Protein AF-A0A0A1U130-F1 (afdb_monomer_lite)

Structure (mmCIF, N/CA/C/O backbone):
data_AF-A0A0A1U130-F1
#
_entry.id   AF-A0A0A1U130-F1
#
loop_
_atom_site.group_PDB
_atom_site.id
_atom_site.type_symbol
_atom_site.label_atom_id
_atom_site.label_alt_id
_atom_site.label_comp_id
_atom_site.label_asym_id
_atom_site.label_entity_id
_atom_site.label_seq_id
_atom_site.pdbx_PDB_ins_code
_atom_site.Cartn_x
_atom_site.Cartn_y
_atom_site.Cartn_z
_atom_site.occupancy
_atom_site.B_iso_or_equiv
_atom_site.auth_seq_id
_atom_site.auth_comp_id
_atom_site.auth_asym_id
_atom_site.auth_atom_id
_atom_site.pdbx_PDB_model_num
ATOM 1 N N . MET A 1 1 ? 5.795 34.030 3.119 1.00 35.50 1 MET A N 1
ATOM 2 C CA . MET A 1 1 ? 4.981 33.219 2.187 1.00 35.50 1 MET A CA 1
ATOM 3 C C . MET A 1 1 ? 3.969 32.469 3.034 1.00 35.50 1 MET A C 1
ATOM 5 O O . MET A 1 1 ? 4.401 31.774 3.943 1.00 35.50 1 MET A O 1
ATOM 9 N N . SER A 1 2 ? 2.662 32.680 2.850 1.00 29.86 2 SER A N 1
ATOM 10 C CA . SER A 1 2 ? 1.656 31.928 3.611 1.00 29.86 2 SER A CA 1
ATOM 11 C C . SER A 1 2 ? 1.674 30.477 3.139 1.00 29.86 2 SER A C 1
ATOM 13 O O . SER A 1 2 ? 1.393 30.224 1.968 1.00 29.86 2 SER A O 1
ATOM 15 N N . GLN A 1 3 ? 2.014 29.534 4.017 1.00 38.56 3 GLN A N 1
ATOM 16 C CA . GLN A 1 3 ? 1.729 28.124 3.763 1.00 38.56 3 GLN A CA 1
ATOM 17 C C . GLN A 1 3 ? 0.213 27.987 3.629 1.00 38.56 3 GLN A C 1
ATOM 19 O O . GLN A 1 3 ? -0.526 28.260 4.573 1.00 38.56 3 GLN A O 1
ATOM 24 N N . THR A 1 4 ? -0.264 27.634 2.440 1.00 45.81 4 THR A N 1
ATOM 25 C CA . THR A 1 4 ? -1.657 27.241 2.247 1.00 45.81 4 THR A CA 1
ATOM 26 C C . THR A 1 4 ? -1.899 26.014 3.125 1.00 45.81 4 THR A C 1
ATOM 28 O O . THR A 1 4 ? -1.216 25.005 2.961 1.00 45.81 4 THR A O 1
ATOM 31 N N . SER A 1 5 ? -2.810 26.099 4.095 1.00 64.31 5 SER A N 1
ATOM 32 C CA . SER A 1 5 ? -3.123 24.961 4.960 1.00 64.31 5 SER A CA 1
ATOM 33 C C . SER A 1 5 ? -3.797 23.866 4.133 1.00 64.31 5 SER A C 1
ATOM 35 O O . SER A 1 5 ? -4.893 24.066 3.603 1.00 64.31 5 SER A O 1
ATOM 37 N N . ILE A 1 6 ? -3.141 22.712 4.008 1.00 70.44 6 ILE A N 1
ATOM 38 C CA . ILE A 1 6 ? -3.676 21.556 3.281 1.00 70.44 6 ILE A CA 1
ATOM 39 C C . ILE A 1 6 ? -4.948 21.087 3.978 1.00 70.44 6 ILE A C 1
ATOM 41 O O . ILE A 1 6 ? -4.936 20.716 5.152 1.00 70.44 6 ILE A O 1
ATOM 45 N N . THR A 1 7 ? -6.052 21.117 3.241 1.00 79.38 7 THR A N 1
ATOM 46 C CA . THR A 1 7 ? -7.369 20.716 3.739 1.00 79.38 7 THR A CA 1
ATOM 47 C C . THR A 1 7 ? -7.888 19.630 2.822 1.00 79.38 7 THR A C 1
ATOM 49 O O . THR A 1 7 ? -8.248 19.922 1.683 1.00 79.38 7 THR A O 1
ATOM 52 N N . GLY A 1 8 ? -7.873 18.390 3.300 1.00 79.06 8 GLY A N 1
ATOM 53 C CA . GLY A 1 8 ? -8.344 17.224 2.575 1.00 79.06 8 GLY A CA 1
ATOM 54 C C . GLY A 1 8 ? -9.792 17.394 2.132 1.00 79.06 8 GLY A C 1
ATOM 55 O O . GLY A 1 8 ? -10.598 18.071 2.781 1.00 79.06 8 GLY A O 1
ATOM 56 N N . LYS A 1 9 ? -10.114 16.784 1.002 1.00 86.56 9 LYS A N 1
ATOM 57 C CA . LYS A 1 9 ? -11.445 16.746 0.412 1.00 86.56 9 LYS A CA 1
ATOM 58 C C . LYS A 1 9 ? -11.805 15.310 0.077 1.00 86.56 9 LYS A C 1
ATOM 60 O O . LYS A 1 9 ? -10.954 14.512 -0.306 1.00 86.56 9 LYS A O 1
ATOM 65 N N . LEU A 1 10 ? -13.093 14.999 0.192 1.00 87.12 10 LEU A N 1
ATOM 66 C CA . LEU A 1 10 ? -13.606 13.714 -0.261 1.00 87.12 10 LEU A CA 1
ATOM 67 C C . LEU A 1 10 ? -13.503 13.634 -1.781 1.00 87.12 10 LEU A C 1
ATOM 69 O O . LEU A 1 10 ? -13.969 14.523 -2.498 1.00 87.12 10 LEU A O 1
ATOM 73 N N . ILE A 1 11 ? -12.914 12.550 -2.263 1.00 83.38 11 ILE A N 1
ATOM 74 C CA . ILE A 1 11 ? -12.794 12.280 -3.688 1.00 83.38 11 ILE A CA 1
ATOM 75 C C . ILE A 1 11 ? -14.026 11.521 -4.143 1.00 83.38 11 ILE A C 1
ATOM 77 O O . ILE A 1 11 ? -14.395 10.494 -3.574 1.00 83.38 11 ILE A O 1
ATOM 81 N N . GLN A 1 12 ? -14.635 12.009 -5.216 1.00 80.31 12 GLN A N 1
ATOM 82 C CA . GLN A 1 12 ? -15.706 11.293 -5.878 1.00 80.31 12 GLN A CA 1
ATOM 83 C C . GLN A 1 12 ? -15.122 10.103 -6.644 1.00 80.31 12 GLN A C 1
ATOM 85 O O . GLN A 1 12 ? -14.311 10.270 -7.552 1.00 80.31 12 GLN A O 1
ATOM 90 N N . LYS A 1 13 ? -15.528 8.899 -6.245 1.00 78.94 13 LYS A N 1
ATOM 91 C CA . LYS A 1 13 ? -15.153 7.641 -6.891 1.00 78.94 13 LYS A CA 1
ATOM 92 C C . LYS A 1 13 ? -16.245 7.247 -7.883 1.00 78.94 13 LYS A C 1
ATOM 94 O O . LYS A 1 13 ? -17.414 7.154 -7.490 1.00 78.94 13 LYS A O 1
ATOM 99 N N . ASP A 1 14 ? -15.875 7.042 -9.144 1.00 76.31 14 ASP A N 1
ATOM 100 C CA . ASP A 1 14 ? -16.781 6.476 -10.145 1.00 76.31 14 ASP A CA 1
ATOM 101 C C . ASP A 1 14 ? -17.030 4.974 -9.895 1.00 76.31 14 ASP A C 1
ATOM 103 O O . ASP A 1 14 ? -16.441 4.361 -8.999 1.00 76.31 14 ASP A O 1
ATOM 107 N N . ASP A 1 15 ? -17.962 4.379 -10.637 1.00 77.44 15 ASP A N 1
ATOM 108 C CA . ASP A 1 15 ? -18.373 2.992 -10.396 1.00 77.44 15 ASP A CA 1
ATOM 109 C C . ASP A 1 15 ? -17.276 1.983 -10.766 1.00 77.44 15 ASP A C 1
ATOM 111 O O . ASP A 1 15 ? -17.072 1.007 -10.041 1.00 77.44 15 ASP A O 1
ATOM 115 N N . ALA A 1 16 ? -16.506 2.256 -11.825 1.00 70.50 16 ALA A N 1
ATOM 116 C CA . ALA A 1 16 ? -15.371 1.426 -12.228 1.00 70.50 16 ALA A CA 1
ATOM 117 C C . ALA A 1 16 ? -14.274 1.415 -11.151 1.00 70.50 16 ALA A C 1
ATOM 119 O O . ALA A 1 16 ? -13.666 0.379 -10.864 1.00 70.50 16 ALA A O 1
ATOM 120 N N . TYR A 1 17 ? -14.048 2.563 -10.516 1.00 71.44 17 TYR A N 1
ATOM 121 C CA . TYR A 1 17 ? -13.161 2.713 -9.378 1.00 71.44 17 TYR A CA 1
ATOM 122 C C . TYR A 1 17 ? -13.659 1.902 -8.182 1.00 71.44 17 TYR A C 1
ATOM 124 O O . TYR A 1 17 ? -12.897 1.113 -7.628 1.00 71.44 17 TYR A O 1
ATOM 132 N N . LYS A 1 18 ? -14.926 2.070 -7.776 1.00 75.88 18 LYS A N 1
ATOM 133 C CA . LYS A 1 18 ? -15.486 1.375 -6.601 1.00 75.88 18 LYS A CA 1
ATOM 134 C C . LYS A 1 18 ? -15.436 -0.139 -6.762 1.00 75.88 18 LYS A C 1
ATOM 136 O O . LYS A 1 18 ? -15.110 -0.852 -5.814 1.00 75.88 18 LYS A O 1
ATOM 141 N N . GLU A 1 19 ? -15.746 -0.639 -7.955 1.00 75.44 19 GLU A N 1
ATOM 142 C CA . GLU A 1 19 ? -15.724 -2.073 -8.230 1.00 75.44 19 GLU A CA 1
ATOM 143 C C . GLU A 1 19 ? -14.315 -2.655 -8.067 1.00 75.44 19 GLU A C 1
ATOM 145 O O . GLU A 1 19 ? -14.139 -3.706 -7.446 1.00 75.44 19 GLU A O 1
ATOM 150 N N . ALA A 1 20 ? -13.299 -1.968 -8.586 1.00 70.00 20 ALA A N 1
ATOM 151 C CA . ALA A 1 20 ? -11.926 -2.438 -8.493 1.00 70.00 20 ALA A CA 1
ATOM 152 C C . ALA A 1 20 ? -11.280 -2.155 -7.116 1.00 70.00 20 ALA A C 1
ATOM 154 O O . ALA A 1 20 ? -10.483 -2.969 -6.650 1.00 70.00 20 ALA A O 1
ATOM 155 N N . GLU A 1 21 ? -11.690 -1.108 -6.393 1.00 73.75 21 GLU A N 1
ATOM 156 C CA . GLU A 1 21 ? -11.305 -0.892 -4.990 1.00 73.75 21 GLU A CA 1
ATOM 157 C C . GLU A 1 21 ? -11.851 -1.998 -4.070 1.00 73.75 21 GLU A C 1
ATOM 159 O O . GLU A 1 21 ? -11.118 -2.542 -3.241 1.00 73.75 21 GLU A O 1
ATOM 164 N N . ASN A 1 22 ? -13.115 -2.395 -4.242 1.00 76.00 22 ASN A N 1
ATOM 165 C CA . ASN A 1 22 ? -13.711 -3.482 -3.461 1.00 76.00 22 ASN A CA 1
ATOM 166 C C . ASN A 1 22 ? -12.946 -4.803 -3.627 1.00 76.00 22 ASN A C 1
ATOM 168 O O . ASN A 1 22 ? -12.817 -5.565 -2.669 1.00 76.00 22 ASN A O 1
ATOM 172 N N . LYS A 1 23 ? -12.394 -5.058 -4.822 1.00 73.50 23 LYS A N 1
ATOM 173 C CA . LYS A 1 23 ? -11.591 -6.257 -5.106 1.00 73.50 23 LYS A CA 1
ATOM 174 C C . LYS A 1 23 ? -10.252 -6.259 -4.364 1.00 73.50 23 LYS A C 1
ATOM 176 O O . LYS A 1 23 ? -9.753 -7.333 -4.040 1.00 73.50 23 LYS A O 1
ATOM 181 N N . ILE A 1 24 ? -9.676 -5.089 -4.075 1.00 75.25 24 ILE A N 1
ATOM 182 C CA . ILE A 1 24 ? -8.331 -4.977 -3.493 1.00 75.25 24 ILE A CA 1
ATOM 183 C C . ILE A 1 24 ? -8.312 -4.597 -2.010 1.00 75.25 24 ILE A C 1
ATOM 185 O O . ILE A 1 24 ? -7.319 -4.864 -1.338 1.00 75.25 24 ILE A O 1
ATOM 189 N N . ARG A 1 25 ? -9.393 -4.031 -1.455 1.00 76.00 25 ARG A N 1
ATOM 190 C CA . ARG A 1 25 ? -9.436 -3.544 -0.062 1.00 76.00 25 ARG A CA 1
ATOM 191 C C . ARG A 1 25 ? -8.967 -4.591 0.957 1.00 76.00 25 ARG A C 1
ATOM 193 O O . ARG A 1 25 ? -8.132 -4.281 1.799 1.00 76.00 25 ARG A O 1
ATOM 200 N N . ALA A 1 26 ? -9.423 -5.838 0.832 1.00 78.44 26 ALA A N 1
ATOM 201 C CA . ALA A 1 26 ? -8.989 -6.926 1.713 1.00 78.44 26 ALA A CA 1
ATOM 202 C C . ALA A 1 26 ? -7.478 -7.212 1.607 1.00 78.44 26 ALA A C 1
ATOM 204 O O . ALA A 1 26 ? -6.820 -7.481 2.610 1.00 78.44 26 ALA A O 1
ATOM 205 N N . VAL A 1 27 ? -6.915 -7.111 0.401 1.00 79.69 27 VAL A N 1
ATOM 206 C CA . VAL A 1 27 ? -5.481 -7.308 0.138 1.00 79.69 27 VAL A CA 1
ATOM 207 C C . VAL A 1 27 ? -4.658 -6.166 0.741 1.00 79.69 27 VAL A C 1
ATOM 20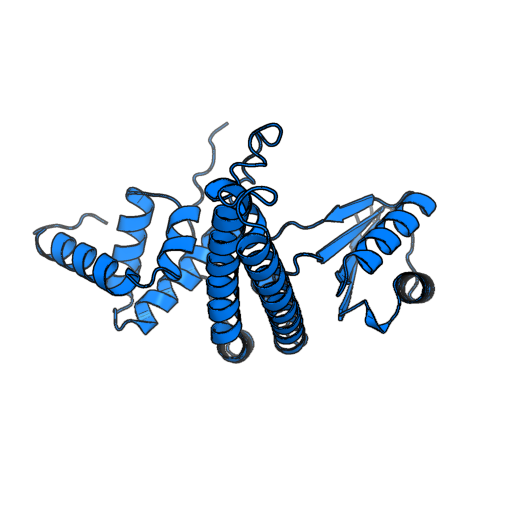9 O O . VAL A 1 27 ? -3.596 -6.403 1.317 1.00 79.69 27 VAL A O 1
ATOM 212 N N . LEU A 1 28 ? -5.158 -4.927 0.665 1.00 76.25 28 LEU A N 1
ATOM 213 C CA . LEU A 1 28 ? -4.526 -3.763 1.296 1.00 76.25 28 LEU A CA 1
ATOM 214 C C . LEU A 1 28 ? -4.523 -3.879 2.824 1.00 76.25 28 LEU A C 1
ATOM 216 O O . LEU A 1 28 ? -3.484 -3.645 3.444 1.00 76.25 28 LEU A O 1
ATOM 220 N N . ASP A 1 29 ? -5.644 -4.299 3.417 1.00 75.69 29 ASP A N 1
ATOM 221 C CA . ASP A 1 29 ? -5.744 -4.556 4.857 1.00 75.69 29 ASP A CA 1
ATOM 222 C C . ASP A 1 29 ? -4.730 -5.637 5.277 1.00 75.69 29 ASP A C 1
ATOM 224 O O . ASP A 1 29 ? -3.933 -5.414 6.192 1.00 75.69 29 ASP A O 1
ATOM 228 N N . GLN A 1 30 ? -4.679 -6.774 4.570 1.00 81.88 30 GLN A N 1
ATOM 229 C CA . GLN A 1 30 ? -3.709 -7.851 4.828 1.00 81.88 30 GLN A CA 1
ATOM 230 C C . GLN A 1 30 ? -2.260 -7.370 4.721 1.00 81.88 30 GLN A C 1
ATOM 232 O O . GLN A 1 30 ? -1.420 -7.717 5.552 1.00 81.88 30 GLN A O 1
ATOM 237 N N . ARG A 1 31 ? -1.960 -6.533 3.727 1.00 79.81 31 ARG A N 1
ATOM 238 C CA . ARG A 1 31 ? -0.628 -5.960 3.542 1.00 79.81 31 ARG A CA 1
ATOM 239 C C . ARG A 1 31 ? -0.223 -5.048 4.692 1.00 79.81 31 ARG A C 1
ATOM 241 O O . ARG A 1 31 ? 0.938 -5.078 5.101 1.00 79.81 31 ARG A O 1
ATOM 248 N N . MET A 1 32 ? -1.148 -4.245 5.212 1.00 76.50 32 MET A N 1
ATOM 249 C CA . MET A 1 32 ? -0.868 -3.391 6.364 1.00 76.50 32 MET A CA 1
ATOM 250 C C . MET A 1 32 ? -0.611 -4.228 7.623 1.00 76.50 32 MET A C 1
ATOM 252 O O . MET A 1 32 ? 0.376 -3.997 8.318 1.00 76.50 32 MET A O 1
ATOM 256 N N . HIS A 1 33 ? -1.419 -5.264 7.863 1.00 80.50 33 HIS A N 1
ATOM 257 C CA . HIS A 1 33 ? -1.197 -6.207 8.965 1.00 80.50 33 HIS A CA 1
ATOM 258 C C . HIS A 1 33 ? 0.162 -6.907 8.853 1.00 80.50 33 HIS A C 1
ATOM 260 O O . HIS A 1 33 ? 0.906 -6.985 9.829 1.00 80.50 33 HIS A O 1
ATOM 266 N N . LEU A 1 34 ? 0.529 -7.357 7.650 1.00 85.00 34 LEU A N 1
ATOM 267 C CA . LEU A 1 34 ? 1.823 -7.982 7.400 1.00 85.00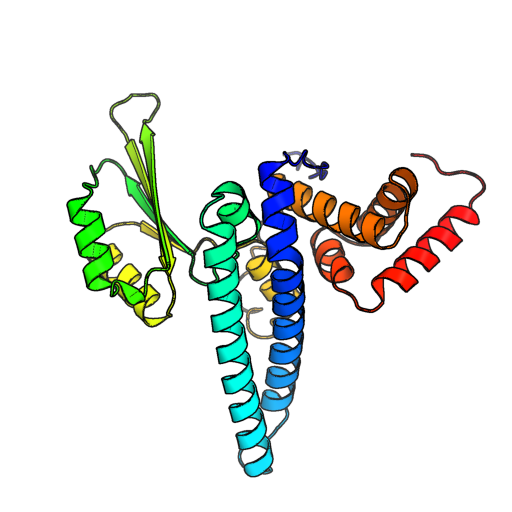 34 LEU A CA 1
ATOM 268 C C . LEU A 1 34 ? 2.997 -7.050 7.726 1.00 85.00 34 LEU A C 1
ATOM 270 O O . LEU A 1 34 ? 4.015 -7.509 8.243 1.00 85.00 34 LEU A O 1
ATOM 274 N N . ARG A 1 35 ? 2.867 -5.746 7.450 1.00 76.06 35 ARG A N 1
ATOM 275 C CA . ARG A 1 35 ? 3.890 -4.760 7.823 1.00 76.06 35 ARG A CA 1
ATOM 276 C C . ARG A 1 35 ? 4.064 -4.665 9.339 1.00 76.06 35 ARG A C 1
ATOM 278 O O . ARG A 1 35 ? 5.205 -4.686 9.786 1.00 76.06 35 ARG A O 1
ATOM 285 N N . PHE A 1 36 ? 2.975 -4.631 10.113 1.00 79.56 36 PHE A N 1
ATOM 286 C CA . PHE A 1 36 ? 3.058 -4.649 11.581 1.00 79.56 36 PHE A CA 1
ATOM 287 C C . PHE A 1 36 ? 3.752 -5.916 12.103 1.00 79.56 36 PHE A C 1
ATOM 289 O O . PHE A 1 36 ? 4.628 -5.825 12.960 1.00 79.56 36 PHE A O 1
ATOM 296 N N . LEU A 1 37 ? 3.432 -7.084 11.534 1.00 83.69 37 LEU A N 1
ATOM 297 C CA . LEU A 1 37 ? 4.087 -8.348 11.893 1.00 83.69 37 LEU A CA 1
ATOM 298 C C . LEU A 1 37 ? 5.586 -8.348 11.561 1.00 83.69 37 LEU A C 1
ATOM 300 O O . LEU A 1 37 ? 6.400 -8.809 12.358 1.00 83.69 37 LEU A O 1
ATOM 304 N N . LEU A 1 38 ? 5.967 -7.829 10.389 1.00 83.62 38 LEU A N 1
ATOM 305 C CA . LEU A 1 38 ? 7.373 -7.705 9.995 1.00 83.62 38 LEU A CA 1
ATOM 306 C C . LEU A 1 38 ? 8.160 -6.804 10.951 1.00 83.62 38 LEU A C 1
ATOM 308 O O . LEU A 1 38 ? 9.325 -7.095 11.219 1.00 83.62 38 LEU A O 1
ATOM 312 N N . GLU A 1 39 ? 7.540 -5.740 11.458 1.00 78.94 39 GLU A N 1
ATOM 313 C CA . GLU A 1 39 ? 8.153 -4.855 12.449 1.00 78.94 39 GLU A CA 1
ATOM 314 C C . GLU A 1 39 ? 8.376 -5.569 13.776 1.00 78.94 39 GLU A C 1
ATOM 316 O O . GLU A 1 39 ? 9.495 -5.578 14.277 1.00 78.94 39 GLU A O 1
ATOM 321 N N . GLU A 1 40 ? 7.354 -6.256 14.294 1.00 83.06 40 GLU A N 1
ATOM 322 C CA . GLU A 1 40 ? 7.479 -7.041 15.524 1.00 83.06 40 GLU A CA 1
ATOM 323 C C . GLU A 1 40 ? 8.611 -8.076 15.409 1.00 83.06 40 GLU A C 1
ATOM 325 O O . GLU A 1 40 ? 9.423 -8.238 16.323 1.00 83.06 40 GLU A O 1
ATOM 330 N N . VAL A 1 41 ? 8.720 -8.734 14.251 1.00 85.81 41 VAL A N 1
ATOM 331 C CA . VAL A 1 41 ? 9.814 -9.663 13.945 1.00 85.81 41 VAL A CA 1
ATOM 332 C C . VAL A 1 41 ? 11.169 -8.954 13.893 1.00 85.81 41 VAL A C 1
ATOM 334 O O . VAL A 1 41 ? 12.143 -9.498 14.412 1.00 85.81 41 VAL A O 1
ATOM 337 N N . ASN A 1 42 ? 11.265 -7.753 13.310 1.00 82.88 42 ASN A N 1
ATOM 338 C CA . ASN A 1 42 ? 12.507 -6.973 13.310 1.00 82.88 42 ASN A CA 1
ATOM 339 C C . ASN A 1 42 ? 12.921 -6.575 14.732 1.00 82.88 42 ASN A C 1
ATOM 341 O O . ASN A 1 42 ? 14.064 -6.822 15.105 1.00 82.88 42 ASN A O 1
ATOM 345 N N . THR A 1 43 ? 11.997 -6.053 15.544 1.00 84.06 43 THR A N 1
ATOM 346 C CA . THR A 1 43 ? 12.263 -5.687 16.944 1.00 84.06 43 THR A CA 1
ATOM 347 C C . THR A 1 43 ? 12.732 -6.892 17.758 1.00 84.06 43 THR A C 1
ATOM 349 O O . THR A 1 43 ? 13.680 -6.791 18.535 1.00 84.06 43 THR A O 1
ATOM 352 N N . ARG A 1 44 ? 12.107 -8.063 17.568 1.00 85.94 44 ARG A N 1
ATOM 353 C CA . ARG A 1 44 ? 12.556 -9.313 18.202 1.00 85.94 44 ARG A CA 1
ATOM 354 C C . ARG A 1 44 ? 13.951 -9.719 17.738 1.00 85.94 44 ARG A C 1
ATOM 356 O O . ARG A 1 44 ? 14.748 -10.181 18.544 1.00 85.94 44 ARG A O 1
ATOM 363 N N . LEU A 1 45 ? 14.264 -9.554 16.456 1.00 87.69 45 LEU A N 1
ATOM 364 C CA . LEU A 1 45 ? 15.573 -9.908 15.907 1.00 87.69 45 LEU A CA 1
ATOM 365 C C . LEU A 1 45 ? 16.690 -8.985 16.418 1.00 87.69 45 LEU A C 1
ATOM 367 O O . LEU A 1 45 ? 17.810 -9.443 16.611 1.00 87.69 45 LEU A O 1
ATOM 371 N N . GLU A 1 46 ? 16.381 -7.710 16.659 1.00 86.00 46 GLU A N 1
ATOM 372 C CA . GLU A 1 46 ? 17.297 -6.740 17.272 1.00 86.00 46 GLU A CA 1
ATOM 373 C C . GLU A 1 46 ? 17.550 -7.024 18.756 1.00 86.00 46 GLU A C 1
ATOM 375 O O . GLU A 1 46 ? 18.655 -6.797 19.247 1.00 86.00 46 GLU A O 1
ATOM 380 N N . SER A 1 47 ? 16.545 -7.537 19.472 1.00 87.19 47 SER A N 1
ATOM 381 C CA . SER A 1 47 ? 16.657 -7.860 20.898 1.00 87.19 47 SER A CA 1
ATOM 382 C C . SER A 1 47 ? 17.155 -9.282 21.185 1.00 87.19 47 SER A C 1
ATOM 384 O O . SER A 1 47 ? 17.576 -9.558 22.308 1.00 87.19 47 SER A O 1
ATOM 386 N N . THR A 1 48 ? 17.166 -10.173 20.187 1.00 88.62 48 THR A N 1
ATOM 387 C CA . THR A 1 48 ? 17.646 -11.559 20.321 1.00 88.62 48 THR A CA 1
ATOM 388 C C . THR A 1 48 ? 19.113 -11.668 19.907 1.00 88.62 48 THR A C 1
ATOM 390 O O . THR A 1 48 ? 19.478 -11.379 18.769 1.00 88.62 48 THR A O 1
ATOM 393 N N . SER A 1 49 ? 19.977 -12.143 20.807 1.00 87.94 49 SER A N 1
ATOM 394 C CA . SER A 1 49 ? 21.398 -12.352 20.503 1.00 87.94 49 SER A CA 1
ATOM 395 C C . SER A 1 49 ? 21.614 -13.637 19.702 1.00 87.94 49 SER A C 1
ATOM 397 O O . SER A 1 49 ? 21.307 -14.728 20.179 1.00 87.94 49 SER A O 1
ATOM 399 N N . SER A 1 50 ? 22.235 -13.522 18.526 1.00 88.12 50 SER A N 1
ATOM 400 C CA . SER A 1 50 ? 22.614 -14.675 17.697 1.00 88.12 50 SER A CA 1
ATOM 401 C C . SER A 1 50 ? 23.628 -15.610 18.365 1.00 88.12 50 SER A C 1
ATOM 403 O O . SER A 1 50 ? 23.718 -16.774 17.992 1.00 88.12 50 SER A O 1
ATOM 405 N N . GLU A 1 51 ? 24.400 -15.111 19.333 1.00 85.06 51 GLU A N 1
ATOM 406 C CA . GLU A 1 51 ? 25.404 -15.892 20.066 1.00 85.06 51 GLU A CA 1
ATOM 407 C C . GLU A 1 51 ? 24.812 -16.583 21.296 1.00 85.06 51 GLU A C 1
ATOM 409 O O . GLU A 1 51 ? 25.146 -17.733 21.574 1.00 85.06 51 GLU A O 1
ATOM 414 N N . LYS A 1 52 ? 23.931 -15.894 22.036 1.00 90.19 52 LYS A N 1
ATOM 415 C CA . LYS A 1 52 ? 23.336 -16.438 23.267 1.00 90.19 52 LYS A CA 1
ATOM 416 C C . LYS A 1 52 ? 22.118 -17.319 22.997 1.00 90.19 52 LYS A C 1
ATOM 418 O O . LYS A 1 52 ? 21.876 -18.249 23.757 1.00 90.19 52 LYS A O 1
ATOM 423 N N . GLU A 1 53 ? 21.368 -17.037 21.932 1.00 92.19 53 GLU A N 1
ATOM 424 C CA . GLU A 1 53 ? 20.107 -17.713 21.602 1.00 92.19 53 GLU A CA 1
ATOM 425 C C . GLU A 1 53 ? 20.026 -18.073 20.100 1.00 92.19 53 GLU A C 1
ATOM 427 O O . GLU A 1 53 ? 19.126 -17.617 19.388 1.00 92.19 53 GLU A O 1
ATOM 432 N N . PRO A 1 54 ? 20.955 -18.901 19.579 1.00 91.56 54 PRO A N 1
ATOM 433 C CA . PRO A 1 54 ? 21.088 -19.158 18.141 1.00 91.56 54 PRO A CA 1
ATOM 434 C C . PRO A 1 54 ? 19.852 -19.823 17.514 1.00 91.56 54 PRO A C 1
ATOM 436 O O . PRO A 1 54 ? 19.466 -19.481 16.397 1.00 91.56 54 PRO A O 1
ATOM 439 N N . GLU A 1 55 ? 19.197 -20.746 18.224 1.00 93.06 55 GLU A N 1
ATOM 440 C CA . GLU A 1 55 ? 18.005 -21.445 17.720 1.00 93.06 55 GLU A CA 1
ATOM 441 C C . GLU A 1 55 ? 16.798 -20.507 17.593 1.00 93.06 55 GLU A C 1
ATOM 443 O O . GLU A 1 55 ? 16.098 -20.518 16.576 1.00 93.06 55 GLU A O 1
ATOM 448 N N . LEU A 1 56 ? 16.581 -19.648 18.597 1.00 91.88 56 LEU A N 1
ATOM 449 C CA . LEU A 1 56 ? 15.525 -18.638 18.563 1.00 91.88 56 LEU A CA 1
ATOM 450 C C . LEU A 1 56 ? 15.808 -17.598 17.476 1.00 91.88 56 LEU A C 1
ATOM 452 O O . LEU A 1 56 ? 14.917 -17.275 16.691 1.00 91.88 56 LEU A O 1
ATOM 456 N N . TYR A 1 57 ? 17.055 -17.133 17.373 1.00 92.19 57 TYR A N 1
ATOM 457 C CA . TYR A 1 57 ? 17.481 -16.201 16.332 1.00 92.19 57 TYR A CA 1
ATOM 458 C C . TYR A 1 57 ? 17.222 -16.760 14.924 1.00 92.19 57 TYR A C 1
ATOM 460 O O . TYR A 1 57 ? 16.630 -16.087 14.075 1.00 92.19 57 TYR A O 1
ATOM 468 N N . GLN A 1 58 ? 17.586 -18.025 14.683 1.00 94.44 58 GLN A N 1
ATOM 469 C CA . GLN A 1 58 ? 17.355 -18.686 13.398 1.00 94.44 58 GLN A CA 1
ATOM 470 C C . GLN A 1 58 ? 15.862 -18.867 13.094 1.00 94.44 58 GLN A C 1
ATOM 472 O O . GLN A 1 58 ? 15.443 -18.718 11.942 1.00 94.44 58 GLN A O 1
ATOM 477 N N . LYS A 1 59 ? 15.042 -19.150 14.112 1.00 94.31 59 LYS A N 1
ATOM 478 C CA . LYS A 1 59 ? 13.584 -19.211 13.965 1.00 94.31 59 LYS A CA 1
ATOM 479 C C . LYS A 1 59 ? 13.009 -17.858 13.534 1.00 94.31 59 LYS A C 1
ATOM 481 O O . LYS A 1 59 ? 12.291 -17.808 12.541 1.00 94.31 59 LYS A O 1
ATOM 486 N N . ILE A 1 60 ? 13.391 -16.767 14.202 1.00 91.25 60 ILE A N 1
ATOM 487 C CA . ILE A 1 60 ? 12.931 -15.407 13.865 1.00 91.25 60 ILE A CA 1
ATOM 488 C C . ILE A 1 60 ? 13.372 -15.016 12.439 1.00 91.25 60 ILE A C 1
ATOM 490 O O . ILE A 1 60 ? 12.599 -14.412 11.692 1.00 91.25 60 ILE A O 1
ATOM 494 N N . LEU A 1 61 ? 14.580 -15.408 12.007 1.00 91.94 61 LEU A N 1
ATOM 495 C CA . LEU A 1 61 ? 15.033 -15.226 10.619 1.00 91.94 61 LEU A CA 1
ATOM 496 C C . LEU A 1 61 ? 14.154 -15.968 9.604 1.00 91.94 61 LEU A C 1
ATOM 498 O O . LEU A 1 61 ? 13.840 -15.422 8.541 1.00 91.94 61 LEU A O 1
ATOM 502 N N . ASN A 1 62 ? 13.762 -17.203 9.914 1.00 93.12 62 ASN A N 1
ATOM 503 C CA . ASN A 1 62 ? 12.886 -17.991 9.051 1.00 93.12 62 ASN A CA 1
ATOM 504 C C . ASN A 1 62 ? 11.480 -17.380 8.981 1.00 93.12 62 ASN A C 1
ATOM 506 O O . ASN A 1 62 ? 10.939 -17.257 7.881 1.00 93.12 62 ASN A O 1
ATOM 510 N N . ASP A 1 63 ? 10.939 -16.914 10.110 1.00 91.12 63 ASP A N 1
ATOM 511 C CA . ASP A 1 63 ? 9.662 -16.193 10.163 1.00 91.12 63 ASP A CA 1
ATOM 512 C C . ASP A 1 63 ? 9.726 -14.928 9.292 1.00 91.12 63 ASP A C 1
ATOM 514 O O . ASP A 1 63 ? 8.873 -14.715 8.429 1.00 91.12 63 ASP A O 1
ATOM 518 N N . LYS A 1 64 ? 10.803 -14.137 9.404 1.00 90.44 64 LYS A N 1
ATOM 519 C CA . LYS A 1 64 ? 11.044 -12.964 8.546 1.00 90.44 64 LYS A CA 1
ATOM 520 C C . LYS A 1 64 ? 11.067 -13.324 7.061 1.00 90.44 64 LYS A C 1
ATOM 522 O O . LYS A 1 64 ? 10.522 -12.585 6.240 1.00 90.44 64 LYS A O 1
ATOM 527 N N . LYS A 1 65 ? 11.703 -14.441 6.694 1.00 88.06 65 LYS A N 1
ATOM 528 C CA . LYS A 1 65 ? 11.749 -14.918 5.304 1.00 88.06 65 LYS A CA 1
ATOM 529 C C . LYS A 1 65 ? 10.359 -15.324 4.810 1.00 88.06 65 LYS A C 1
ATOM 531 O O . LYS A 1 65 ? 9.991 -14.935 3.707 1.00 88.06 65 LYS A O 1
ATOM 536 N N . ALA A 1 66 ? 9.584 -16.046 5.617 1.00 89.25 66 ALA A N 1
ATOM 537 C CA . ALA A 1 66 ? 8.219 -16.438 5.275 1.00 89.25 66 ALA A CA 1
ATOM 538 C C . ALA A 1 66 ? 7.309 -15.213 5.086 1.00 89.25 66 ALA A C 1
ATOM 540 O O . ALA A 1 66 ? 6.626 -15.107 4.069 1.00 89.25 66 ALA A O 1
ATOM 541 N N . LEU A 1 67 ? 7.367 -14.239 6.000 1.00 87.62 67 LEU A N 1
ATOM 542 C CA . LEU A 1 67 ? 6.601 -12.993 5.890 1.00 87.62 67 LEU A CA 1
ATOM 543 C C . LEU A 1 67 ? 6.977 -12.187 4.635 1.00 87.62 67 LEU A C 1
ATOM 545 O O . LEU A 1 67 ? 6.100 -11.594 4.013 1.00 87.62 67 LEU A O 1
ATOM 549 N N . ARG A 1 68 ? 8.248 -12.202 4.207 1.00 83.06 68 ARG A N 1
ATOM 550 C CA . ARG A 1 68 ? 8.663 -11.581 2.933 1.00 83.06 68 ARG A CA 1
ATOM 551 C C . ARG A 1 68 ? 8.035 -12.249 1.712 1.00 83.06 68 ARG A C 1
ATOM 553 O O . ARG A 1 68 ? 7.631 -11.539 0.802 1.00 83.06 68 ARG A O 1
ATOM 560 N N . VAL A 1 69 ? 7.902 -13.575 1.706 1.00 83.62 69 VAL A N 1
ATOM 561 C CA . VAL A 1 69 ? 7.206 -14.287 0.618 1.00 83.62 69 VAL A CA 1
ATOM 562 C C . VAL A 1 69 ? 5.729 -13.894 0.578 1.00 83.62 69 VAL A C 1
ATOM 564 O O . VAL A 1 69 ? 5.195 -13.598 -0.487 1.00 83.62 69 VAL A O 1
ATOM 567 N N . VAL A 1 70 ? 5.067 -13.808 1.739 1.00 86.69 70 VAL A N 1
ATOM 568 C CA . VAL A 1 70 ? 3.682 -13.310 1.809 1.00 86.69 70 VAL A CA 1
ATOM 569 C C . VAL A 1 70 ? 3.596 -11.875 1.277 1.00 86.69 70 VAL A C 1
ATOM 571 O O . VAL A 1 70 ? 2.661 -11.549 0.551 1.00 86.69 70 VAL A O 1
ATOM 574 N N . GLN A 1 71 ? 4.584 -11.028 1.579 1.00 82.50 71 GLN A N 1
ATOM 575 C CA . GLN A 1 71 ? 4.631 -9.649 1.092 1.00 82.50 71 GLN A CA 1
ATOM 576 C C . GLN A 1 71 ? 4.723 -9.589 -0.433 1.00 82.50 71 GLN A C 1
ATOM 578 O O . GLN A 1 71 ? 4.014 -8.797 -1.049 1.00 82.50 71 GLN A O 1
ATOM 583 N N . GLU A 1 72 ? 5.567 -10.427 -1.033 1.00 76.69 72 GLU A N 1
ATOM 584 C CA . GLU A 1 72 ? 5.716 -10.527 -2.486 1.00 76.69 72 GLU A CA 1
ATOM 585 C C . GLU A 1 72 ? 4.415 -10.993 -3.153 1.00 76.69 72 GLU A C 1
ATOM 587 O O . GLU A 1 72 ? 3.972 -10.362 -4.111 1.00 76.69 72 GLU A O 1
ATOM 592 N N . ASN A 1 73 ? 3.746 -12.004 -2.589 1.00 82.25 73 ASN A N 1
ATOM 593 C CA . ASN A 1 73 ? 2.460 -12.497 -3.094 1.00 82.25 73 ASN A CA 1
ATOM 594 C C . ASN A 1 73 ? 1.352 -11.433 -3.015 1.00 82.25 73 ASN A C 1
ATOM 596 O O . ASN A 1 73 ? 0.548 -11.296 -3.937 1.00 82.25 73 ASN A O 1
ATOM 600 N N . LEU A 1 74 ? 1.296 -10.664 -1.921 1.00 80.75 74 LEU A N 1
ATOM 601 C CA . LEU A 1 74 ? 0.342 -9.559 -1.789 1.00 80.75 74 LEU A CA 1
ATOM 602 C C . LEU A 1 74 ? 0.645 -8.440 -2.791 1.00 80.75 74 LEU A C 1
ATOM 604 O O . LEU A 1 74 ? -0.281 -7.910 -3.401 1.00 80.75 74 LEU A O 1
ATOM 608 N N . ASP A 1 75 ? 1.921 -8.092 -2.984 1.00 75.06 75 ASP A N 1
ATOM 609 C CA . ASP A 1 75 ? 2.336 -7.097 -3.977 1.00 75.06 75 ASP A CA 1
ATOM 610 C C . ASP A 1 75 ? 1.948 -7.553 -5.408 1.00 75.06 75 ASP A C 1
ATOM 612 O O . ASP A 1 75 ? 1.422 -6.752 -6.184 1.00 75.06 75 ASP A O 1
ATOM 616 N N . GLU A 1 76 ? 2.106 -8.837 -5.752 1.00 75.12 76 GLU A N 1
ATOM 617 C CA . GLU A 1 76 ? 1.664 -9.410 -7.038 1.00 75.12 76 GLU A CA 1
ATOM 618 C C . GLU A 1 76 ? 0.137 -9.375 -7.214 1.00 75.12 76 GLU A C 1
ATOM 620 O O . GLU A 1 76 ? -0.370 -8.984 -8.272 1.00 75.12 76 GLU A O 1
ATOM 625 N N . LEU A 1 77 ? -0.615 -9.723 -6.169 1.00 78.69 77 LEU A N 1
ATOM 626 C CA . LEU A 1 77 ? -2.076 -9.698 -6.203 1.00 78.69 77 LEU A CA 1
ATOM 627 C C . LEU A 1 77 ? -2.608 -8.270 -6.393 1.00 78.69 77 LEU A C 1
ATOM 629 O O . LEU A 1 77 ? -3.483 -8.040 -7.227 1.00 78.69 77 LEU A O 1
ATOM 633 N N . ILE A 1 78 ? -2.032 -7.300 -5.677 1.00 75.62 78 ILE A N 1
ATOM 634 C CA . ILE A 1 78 ? -2.338 -5.869 -5.821 1.00 75.62 78 ILE A CA 1
ATOM 635 C C . ILE A 1 78 ? -2.123 -5.411 -7.263 1.00 75.62 78 ILE A C 1
ATOM 637 O O . ILE A 1 78 ? -2.971 -4.737 -7.845 1.00 75.62 78 ILE A O 1
ATOM 641 N N . THR A 1 79 ? -1.001 -5.816 -7.851 1.00 70.12 79 THR A N 1
ATOM 642 C CA . THR A 1 79 ? -0.663 -5.499 -9.239 1.00 70.12 79 THR A CA 1
ATOM 643 C C . THR A 1 79 ? -1.705 -6.025 -10.207 1.00 70.12 79 THR A C 1
ATOM 645 O O . THR A 1 79 ? -2.183 -5.290 -11.064 1.00 70.12 79 THR A O 1
ATOM 648 N N . THR A 1 80 ? -2.050 -7.301 -10.066 1.00 73.44 80 THR A N 1
ATOM 649 C CA . THR A 1 80 ? -2.966 -7.986 -10.975 1.00 73.44 80 THR A CA 1
ATOM 650 C C . THR A 1 80 ? -4.358 -7.367 -10.898 1.00 73.44 80 THR A C 1
ATOM 652 O O . THR A 1 80 ? -4.976 -7.102 -11.926 1.00 73.44 80 THR A O 1
ATOM 655 N N . LEU A 1 81 ? -4.829 -7.067 -9.684 1.00 72.62 81 LEU A N 1
ATOM 656 C CA . LEU A 1 81 ? -6.150 -6.484 -9.452 1.00 72.62 81 LEU A CA 1
ATOM 657 C C . LEU A 1 81 ? -6.243 -5.017 -9.889 1.00 72.62 81 LEU A C 1
ATOM 659 O O . LEU A 1 81 ? -7.284 -4.601 -10.391 1.00 72.62 81 LEU A O 1
ATOM 663 N N . CYS A 1 82 ? -5.173 -4.233 -9.729 1.00 69.38 82 CYS A N 1
ATOM 664 C CA . CYS A 1 82 ? -5.141 -2.850 -10.206 1.00 69.38 82 CYS A CA 1
ATOM 665 C C . CYS A 1 82 ? -4.733 -2.723 -11.681 1.00 69.38 82 CYS A C 1
ATOM 667 O O . CYS A 1 82 ? -4.921 -1.654 -12.252 1.00 69.38 82 CYS A O 1
ATOM 669 N N . GLY A 1 83 ? -4.195 -3.776 -12.305 1.00 62.53 83 GLY A N 1
ATOM 670 C CA . GLY A 1 83 ? -3.581 -3.760 -13.639 1.00 62.53 83 GLY A CA 1
ATOM 671 C C . GLY A 1 83 ? -4.449 -3.166 -14.751 1.00 62.53 83 GLY A C 1
ATOM 672 O O . GLY A 1 83 ? -3.925 -2.611 -15.712 1.00 62.53 83 GLY A O 1
ATOM 673 N N . THR A 1 84 ? -5.774 -3.240 -14.603 1.00 61.81 84 THR A N 1
ATOM 674 C CA . THR A 1 84 ? -6.755 -2.720 -15.567 1.00 61.81 84 THR A CA 1
ATOM 675 C C . THR A 1 84 ? -7.277 -1.319 -15.235 1.00 61.81 84 THR A C 1
ATOM 677 O O . THR A 1 84 ? -8.066 -0.773 -16.000 1.00 61.81 84 THR A O 1
ATOM 680 N N . ASN A 1 85 ? -6.884 -0.733 -14.101 1.00 65.62 85 ASN A N 1
ATOM 681 C CA . ASN A 1 85 ? -7.311 0.593 -13.664 1.00 65.62 85 ASN A CA 1
ATOM 682 C C . ASN A 1 85 ? -6.086 1.405 -13.219 1.00 65.62 85 ASN A C 1
ATOM 684 O O . ASN A 1 85 ? -5.636 1.320 -12.075 1.00 65.62 85 ASN A O 1
ATOM 688 N N . GLU A 1 86 ? -5.553 2.207 -14.143 1.00 60.16 86 GLU A N 1
ATOM 689 C CA . GLU A 1 86 ? -4.357 3.025 -13.923 1.00 60.16 86 GLU A CA 1
ATOM 690 C C . GLU A 1 86 ? -4.515 3.972 -12.722 1.00 60.16 86 GLU A C 1
ATOM 692 O O . GLU A 1 86 ? -3.585 4.129 -11.935 1.00 60.16 86 GLU A O 1
ATOM 697 N N . SER A 1 87 ? -5.707 4.531 -12.496 1.00 60.97 87 SER A N 1
ATOM 698 C CA . SER A 1 87 ? -5.976 5.383 -11.332 1.00 60.97 87 SER A CA 1
ATOM 699 C C . SER A 1 87 ? -5.870 4.619 -10.008 1.00 60.97 87 SER A C 1
ATOM 701 O O . SER A 1 87 ? -5.313 5.146 -9.046 1.00 60.97 87 SER A O 1
ATOM 703 N N . LEU A 1 88 ? -6.326 3.363 -9.948 1.00 62.69 88 LEU A N 1
ATOM 704 C CA . LEU A 1 88 ? -6.140 2.497 -8.776 1.00 62.69 88 LEU A CA 1
ATOM 705 C C . LEU A 1 88 ? -4.698 1.992 -8.652 1.00 62.69 88 LEU A C 1
ATOM 707 O O . LEU A 1 88 ? -4.203 1.882 -7.535 1.00 62.69 88 LEU A O 1
ATOM 711 N N . LEU A 1 89 ? -3.988 1.743 -9.758 1.00 58.22 89 LEU A N 1
ATOM 712 C CA . LEU A 1 89 ? -2.547 1.454 -9.738 1.00 58.22 89 LEU A CA 1
ATOM 713 C C . LEU A 1 89 ? -1.766 2.620 -9.119 1.00 58.22 89 LEU A C 1
ATOM 715 O O . LEU A 1 89 ? -0.901 2.429 -8.269 1.00 58.22 89 LEU A O 1
ATOM 719 N N . LEU A 1 90 ? -2.080 3.844 -9.537 1.00 55.75 90 LEU A N 1
ATOM 720 C CA . LEU A 1 90 ? -1.434 5.053 -9.038 1.00 55.75 90 LEU A CA 1
ATOM 721 C C . LEU A 1 90 ? -1.774 5.324 -7.565 1.00 55.75 90 LEU A C 1
ATOM 723 O O . LEU A 1 90 ? -0.909 5.815 -6.836 1.00 55.75 90 LEU A O 1
ATOM 727 N N . ARG A 1 91 ? -2.990 4.971 -7.126 1.00 58.34 91 ARG A N 1
ATOM 728 C CA . ARG A 1 91 ? -3.525 5.293 -5.793 1.00 58.34 91 ARG A CA 1
ATOM 729 C C . ARG A 1 91 ? -3.340 4.197 -4.735 1.00 58.34 91 ARG A C 1
ATOM 731 O O . ARG A 1 91 ? -3.036 4.523 -3.591 1.00 58.34 91 ARG A O 1
ATOM 738 N N . TYR A 1 92 ? -3.479 2.925 -5.110 1.00 53.19 92 TYR A N 1
ATOM 739 C CA . TYR A 1 92 ? -3.446 1.757 -4.214 1.00 53.19 92 TYR A CA 1
ATOM 740 C C . TYR A 1 92 ? -2.419 0.693 -4.584 1.00 53.19 92 TYR A C 1
ATOM 742 O O . TYR A 1 92 ? -2.026 -0.097 -3.720 1.00 53.19 92 TYR A O 1
ATOM 750 N N . ALA A 1 93 ? -1.946 0.640 -5.832 1.00 47.78 93 ALA A N 1
ATOM 751 C CA . ALA A 1 93 ? -0.816 -0.218 -6.145 1.00 47.78 93 ALA A CA 1
ATOM 752 C C . ALA A 1 93 ? 0.474 0.471 -5.704 1.00 47.78 93 ALA A C 1
ATOM 754 O O . ALA A 1 93 ? 1.239 1.071 -6.459 1.00 47.78 93 ALA A O 1
ATOM 755 N N . TYR A 1 94 ? 0.701 0.405 -4.394 1.00 55.41 94 TYR A N 1
ATOM 756 C CA . TYR A 1 94 ? 1.905 0.896 -3.756 1.00 55.41 94 TYR A CA 1
ATOM 757 C C . TYR A 1 94 ? 3.061 -0.046 -4.084 1.00 55.41 94 TYR A C 1
ATOM 759 O O . TYR A 1 94 ? 3.466 -0.853 -3.249 1.00 55.41 94 TYR A O 1
ATOM 767 N N . PHE A 1 95 ? 3.600 -0.002 -5.296 1.00 49.66 95 PHE A N 1
ATOM 768 C CA . PHE A 1 95 ? 4.800 -0.773 -5.577 1.00 49.66 95 PHE A CA 1
ATOM 769 C C . PHE A 1 95 ? 5.952 -0.134 -4.827 1.00 49.66 95 PHE A C 1
ATOM 771 O O . PHE A 1 95 ? 6.434 0.948 -5.165 1.00 49.66 95 PHE A O 1
ATOM 778 N N . SER A 1 96 ? 6.463 -0.860 -3.838 1.00 49.81 96 SER A N 1
ATOM 779 C CA . SER A 1 96 ? 7.767 -0.582 -3.241 1.00 49.81 96 SER A CA 1
ATOM 780 C C . SER A 1 96 ? 8.852 -0.427 -4.321 1.00 49.81 96 SER A C 1
ATOM 782 O O . SER A 1 96 ? 9.838 0.283 -4.106 1.00 49.81 96 SER A O 1
ATOM 784 N N . ARG A 1 97 ? 8.628 -1.026 -5.495 1.00 62.53 97 ARG A N 1
ATOM 785 C CA . ARG A 1 97 ? 9.498 -1.040 -6.664 1.00 62.53 97 ARG A CA 1
ATOM 786 C C . ARG A 1 97 ? 8.885 -0.326 -7.893 1.00 62.53 97 ARG A C 1
ATOM 788 O O . ARG A 1 97 ? 9.126 -0.759 -9.016 1.00 62.53 97 ARG A O 1
ATOM 795 N N . ARG A 1 98 ? 8.121 0.766 -7.696 1.00 70.25 98 ARG A N 1
ATOM 796 C CA . ARG A 1 98 ? 7.772 1.719 -8.773 1.00 70.25 98 ARG A CA 1
ATOM 797 C C . ARG A 1 98 ? 8.960 2.628 -9.073 1.00 70.25 98 ARG A C 1
ATOM 799 O O . ARG A 1 98 ? 9.455 3.326 -8.182 1.00 70.25 98 ARG A O 1
ATOM 806 N N . TYR A 1 99 ? 9.373 2.663 -10.329 1.00 72.06 99 TYR A N 1
ATOM 807 C CA . TYR A 1 99 ? 10.433 3.541 -10.807 1.00 72.06 99 TYR A CA 1
ATOM 808 C C . TYR A 1 99 ? 9.914 4.398 -11.944 1.00 72.06 99 TYR A C 1
ATOM 810 O O . TYR A 1 99 ? 9.218 3.905 -12.824 1.00 72.06 99 TYR A O 1
ATOM 818 N N . VAL A 1 100 ? 10.249 5.681 -11.906 1.00 75.00 100 VAL A N 1
ATOM 819 C CA . VAL A 1 100 ? 9.960 6.616 -12.986 1.00 75.00 100 VAL A CA 1
ATOM 820 C C . VAL A 1 100 ? 11.287 7.051 -13.574 1.00 75.00 100 VAL A C 1
ATOM 822 O O . VAL A 1 100 ? 12.150 7.578 -12.866 1.00 75.00 100 VAL A O 1
ATOM 825 N N . VAL A 1 101 ? 11.450 6.796 -14.864 1.00 81.94 101 VAL A N 1
ATOM 826 C CA . VAL A 1 101 ? 12.574 7.272 -15.658 1.00 81.94 101 VAL A CA 1
ATOM 827 C C . VAL A 1 101 ? 12.110 8.523 -16.389 1.00 81.94 101 VAL A C 1
ATOM 829 O O . VAL A 1 101 ? 11.159 8.474 -17.170 1.00 81.94 101 VAL A O 1
ATOM 832 N N . THR A 1 102 ? 12.766 9.639 -16.103 1.00 82.25 102 THR A N 1
ATOM 833 C CA . THR A 1 102 ? 12.510 10.931 -16.733 1.00 82.25 102 THR A CA 1
ATOM 834 C C . THR A 1 102 ? 13.570 11.177 -17.789 1.00 82.25 102 THR A C 1
ATOM 836 O O . THR A 1 102 ? 14.768 11.154 -17.500 1.00 82.25 102 THR A O 1
ATOM 839 N N . ILE A 1 103 ? 13.108 11.417 -19.011 1.00 84.75 103 ILE A N 1
ATOM 840 C CA . ILE A 1 103 ? 13.947 11.593 -20.189 1.00 84.75 103 ILE A CA 1
ATOM 841 C C . ILE A 1 103 ? 13.533 12.906 -20.844 1.00 84.75 103 ILE A C 1
ATOM 843 O O . ILE A 1 103 ? 12.366 13.100 -21.189 1.00 84.75 103 ILE A O 1
ATOM 847 N N . THR A 1 104 ? 14.476 13.828 -20.977 1.00 81.62 104 THR A N 1
ATOM 848 C CA . THR A 1 104 ? 14.253 15.156 -21.554 1.00 81.62 104 THR A CA 1
ATOM 849 C C . THR A 1 104 ? 14.825 15.213 -22.956 1.00 81.62 104 THR A C 1
ATOM 851 O O . THR A 1 104 ? 15.958 14.803 -23.173 1.00 81.62 104 THR A O 1
ATOM 854 N N . ASP A 1 105 ? 14.032 15.721 -23.890 1.00 77.62 105 ASP A N 1
ATOM 855 C CA . ASP A 1 105 ? 14.407 16.039 -25.269 1.00 77.62 105 ASP A CA 1
ATOM 856 C C . ASP A 1 105 ? 14.892 14.863 -26.129 1.00 77.62 105 ASP A C 1
ATOM 858 O O . ASP A 1 105 ? 15.311 15.053 -27.268 1.00 77.62 105 ASP A O 1
ATOM 862 N N . GLU A 1 106 ? 14.704 13.626 -25.663 1.00 78.25 106 GLU A N 1
ATOM 863 C CA . GLU A 1 106 ? 14.954 12.409 -26.439 1.00 78.25 106 GLU A CA 1
ATOM 864 C C . GLU A 1 106 ? 13.653 11.699 -26.829 1.00 78.25 106 GLU A C 1
ATOM 866 O O . GLU A 1 106 ? 12.654 11.693 -26.099 1.00 78.25 106 GLU A O 1
ATOM 871 N N . ASN A 1 107 ? 13.647 11.100 -28.025 1.00 77.31 107 ASN A N 1
ATOM 872 C CA . ASN A 1 107 ? 12.570 10.207 -28.434 1.00 77.31 107 ASN A CA 1
ATOM 873 C C . ASN A 1 107 ? 12.847 8.805 -27.900 1.00 77.31 107 ASN A C 1
ATOM 875 O O . ASN A 1 107 ? 13.853 8.214 -28.270 1.00 77.31 107 ASN A O 1
ATOM 879 N N . VAL A 1 108 ? 11.941 8.280 -27.079 1.00 82.12 108 VAL A N 1
ATOM 880 C CA . VAL A 1 108 ? 12.004 6.882 -26.650 1.00 82.12 108 VAL A CA 1
ATOM 881 C C . VAL A 1 108 ? 11.081 6.065 -27.535 1.00 82.12 108 VAL A C 1
ATOM 883 O O . VAL A 1 108 ? 9.856 6.213 -27.464 1.00 82.12 108 VAL A O 1
ATOM 886 N N . GLU A 1 109 ? 11.650 5.203 -28.363 1.00 85.19 109 GLU A N 1
ATOM 887 C CA . GLU A 1 109 ? 10.893 4.255 -29.174 1.00 85.19 109 GLU A CA 1
ATOM 888 C C . GLU A 1 109 ? 10.472 3.020 -28.367 1.00 85.19 109 GLU A C 1
ATOM 890 O O . GLU A 1 109 ? 11.085 2.666 -27.360 1.00 85.19 109 GLU A O 1
ATOM 895 N N . GLU A 1 110 ? 9.419 2.335 -28.818 1.00 85.19 110 GLU A N 1
ATOM 896 C CA . GLU A 1 110 ? 8.944 1.096 -28.179 1.00 85.19 110 GLU A CA 1
ATOM 897 C C . GLU A 1 110 ? 10.005 -0.019 -28.206 1.00 85.19 110 GLU A C 1
ATOM 899 O O . GLU A 1 110 ? 10.077 -0.838 -27.293 1.00 85.19 110 GLU A O 1
ATOM 904 N N . SER A 1 111 ? 10.886 -0.014 -29.211 1.00 86.12 111 SER A N 1
ATOM 905 C CA . SER A 1 111 ? 12.046 -0.911 -29.304 1.00 86.12 111 SER A CA 1
ATOM 906 C C . SER A 1 111 ? 13.008 -0.737 -28.124 1.00 86.12 111 SER A C 1
ATOM 908 O O . SER A 1 111 ? 13.445 -1.723 -27.535 1.00 86.12 111 SER A O 1
ATOM 910 N N . GLN A 1 112 ? 13.262 0.504 -27.704 1.00 85.62 112 GLN A N 1
ATOM 911 C CA . GLN A 1 112 ? 14.108 0.796 -26.546 1.00 85.62 112 GLN A CA 1
ATOM 912 C C . GLN A 1 112 ? 13.442 0.350 -25.240 1.00 85.62 112 GLN A C 1
ATOM 914 O O . GLN A 1 112 ? 14.121 -0.134 -24.337 1.00 85.62 112 GLN A O 1
ATOM 919 N N . ILE A 1 113 ? 12.112 0.451 -25.136 1.00 88.06 113 ILE A N 1
ATOM 920 C CA . ILE A 1 113 ? 11.367 -0.083 -23.985 1.00 88.06 113 ILE A CA 1
ATOM 921 C C . ILE A 1 113 ? 11.487 -1.611 -23.929 1.00 88.06 113 ILE A C 1
ATOM 923 O O . ILE A 1 113 ? 11.731 -2.168 -22.856 1.00 88.06 113 ILE A O 1
ATOM 927 N N . ALA A 1 114 ? 11.372 -2.292 -25.071 1.00 87.12 114 ALA A N 1
ATOM 928 C CA . ALA A 1 114 ? 11.549 -3.739 -25.153 1.00 87.12 114 ALA A CA 1
ATOM 929 C C . ALA A 1 114 ? 12.967 -4.175 -24.736 1.00 87.12 114 ALA A C 1
ATOM 931 O O . ALA A 1 114 ? 13.111 -5.154 -23.998 1.00 87.12 114 ALA A O 1
ATOM 932 N N . ASP A 1 115 ? 13.999 -3.426 -25.134 1.00 87.38 115 ASP A N 1
ATOM 933 C CA . ASP A 1 115 ? 15.386 -3.681 -24.728 1.00 87.38 115 ASP A CA 1
ATOM 934 C C . ASP A 1 115 ? 15.590 -3.509 -23.219 1.00 87.38 115 ASP A C 1
ATOM 936 O O . ASP A 1 115 ? 16.236 -4.348 -22.587 1.00 87.38 115 ASP A O 1
ATOM 940 N N . ILE A 1 116 ? 14.983 -2.476 -22.622 1.00 88.69 116 ILE A N 1
ATOM 941 C CA . ILE A 1 116 ? 14.973 -2.301 -21.164 1.00 88.69 116 ILE A CA 1
ATOM 942 C C . ILE A 1 116 ? 14.340 -3.529 -20.517 1.00 88.69 116 ILE A C 1
ATOM 944 O O . ILE A 1 116 ? 14.981 -4.176 -19.697 1.00 88.69 116 ILE A O 1
ATOM 948 N N . ILE A 1 117 ? 13.118 -3.906 -20.906 1.00 88.50 117 ILE A N 1
ATOM 949 C CA . ILE A 1 117 ? 12.401 -5.052 -20.319 1.00 88.50 117 ILE A CA 1
ATOM 950 C C . ILE A 1 117 ? 13.222 -6.342 -20.431 1.00 88.50 117 ILE A C 1
ATOM 952 O O . ILE A 1 117 ? 13.259 -7.136 -19.489 1.00 88.50 117 ILE A O 1
ATOM 956 N N . LYS A 1 118 ? 13.927 -6.536 -21.547 1.00 89.12 118 LYS A N 1
ATOM 957 C CA . LYS A 1 118 ? 14.832 -7.669 -21.737 1.00 89.12 118 LYS A CA 1
ATOM 958 C C . LYS A 1 118 ? 16.016 -7.639 -20.766 1.00 89.12 118 LYS A C 1
ATOM 960 O O . LYS A 1 118 ? 16.326 -8.682 -20.196 1.00 89.12 118 LYS A O 1
ATOM 965 N N . GLU A 1 119 ? 16.649 -6.484 -20.544 1.00 87.19 119 GLU A N 1
ATOM 966 C CA . GLU A 1 119 ? 17.716 -6.336 -19.536 1.00 87.19 119 GLU A CA 1
ATOM 967 C C . GLU A 1 119 ? 17.208 -6.547 -18.100 1.00 87.19 119 GLU A C 1
ATOM 969 O O . GLU A 1 119 ? 17.930 -7.094 -17.267 1.00 87.19 119 GLU A O 1
ATOM 974 N N . LEU A 1 120 ? 15.970 -6.145 -17.801 1.00 87.75 120 LEU A N 1
ATOM 975 C CA . LEU A 1 120 ? 15.353 -6.360 -16.486 1.00 87.75 120 LEU A CA 1
ATOM 976 C C . LEU A 1 120 ? 14.978 -7.829 -16.238 1.00 87.75 120 LEU A C 1
ATOM 978 O O . LEU A 1 120 ? 14.895 -8.250 -15.082 1.00 87.75 120 LEU A O 1
ATOM 982 N N . GLY A 1 121 ? 14.745 -8.584 -17.315 1.00 85.12 121 GLY A N 1
ATOM 983 C CA . GLY A 1 121 ? 14.063 -9.872 -17.313 1.00 85.12 121 GLY A CA 1
ATOM 984 C C . GLY A 1 121 ? 12.550 -9.671 -17.412 1.00 85.12 121 GLY A C 1
ATOM 985 O O . GLY A 1 121 ? 11.946 -9.063 -16.530 1.00 85.12 121 GLY A O 1
ATOM 986 N N . ALA A 1 122 ? 11.928 -10.205 -18.469 1.00 79.88 122 ALA A N 1
ATOM 987 C CA . ALA A 1 122 ? 10.504 -9.995 -18.756 1.00 79.88 122 ALA A CA 1
ATOM 988 C C . ALA A 1 122 ? 9.596 -10.393 -17.578 1.00 79.88 122 ALA A C 1
ATOM 990 O O . ALA A 1 122 ? 8.700 -9.641 -17.204 1.00 79.88 122 ALA A O 1
ATOM 991 N N . ASP A 1 123 ? 9.903 -11.512 -16.917 1.00 80.38 123 ASP A N 1
ATOM 992 C CA . ASP A 1 123 ? 9.143 -11.997 -15.760 1.00 80.38 123 ASP A CA 1
ATOM 993 C C . ASP A 1 123 ? 9.320 -11.131 -14.506 1.00 80.38 123 ASP A C 1
ATOM 995 O O . ASP A 1 123 ? 8.544 -11.249 -13.558 1.00 80.38 123 ASP A O 1
ATOM 999 N N . ALA A 1 124 ? 10.325 -10.250 -14.488 1.00 82.31 124 ALA A N 1
ATOM 1000 C CA . ALA A 1 124 ? 10.635 -9.361 -13.375 1.00 82.31 124 ALA A CA 1
ATOM 1001 C C . ALA A 1 124 ? 9.984 -7.972 -13.503 1.00 82.31 124 ALA A C 1
ATOM 1003 O O . ALA A 1 124 ? 10.147 -7.138 -12.604 1.00 82.31 124 ALA A O 1
ATOM 1004 N N . VAL A 1 125 ? 9.211 -7.731 -14.566 1.00 81.19 125 VAL A N 1
ATOM 1005 C CA . VAL A 1 125 ? 8.400 -6.525 -14.762 1.00 81.19 125 VAL A CA 1
ATOM 1006 C C . VAL A 1 125 ? 6.929 -6.907 -14.639 1.00 81.19 125 VAL A C 1
ATOM 1008 O O . VAL A 1 125 ? 6.443 -7.796 -15.328 1.00 81.19 125 VAL A O 1
ATOM 1011 N N . TYR A 1 126 ? 6.205 -6.249 -13.740 1.00 72.12 126 TYR A N 1
ATOM 1012 C CA . TYR A 1 126 ? 4.756 -6.388 -13.661 1.00 72.12 126 TYR A CA 1
ATOM 1013 C C . TYR A 1 126 ? 4.065 -5.670 -14.821 1.00 72.12 126 TYR A C 1
ATOM 1015 O O . TYR A 1 126 ? 3.207 -6.235 -15.489 1.00 72.12 126 TYR A O 1
ATOM 1023 N N . SER A 1 127 ? 4.429 -4.408 -15.035 1.00 78.12 127 SER A N 1
ATOM 1024 C CA . SER A 1 127 ? 3.901 -3.569 -16.106 1.00 78.12 127 SER A CA 1
ATOM 1025 C C . SER A 1 127 ? 4.786 -2.338 -16.306 1.00 78.12 127 SER A C 1
ATOM 1027 O O . SER A 1 127 ? 5.693 -2.055 -15.511 1.00 78.12 127 SER A O 1
ATOM 1029 N N . HIS A 1 128 ? 4.520 -1.601 -17.380 1.00 84.62 128 HIS A N 1
ATOM 1030 C CA . HIS A 1 128 ? 5.133 -0.309 -17.646 1.00 84.62 128 HIS A CA 1
ATOM 1031 C C . HIS A 1 128 ? 4.146 0.619 -18.363 1.00 84.62 128 HIS A C 1
ATOM 1033 O O . HIS A 1 128 ? 3.235 0.150 -19.044 1.00 84.62 128 HIS A O 1
ATOM 1039 N N . THR A 1 129 ? 4.330 1.928 -18.214 1.00 82.19 129 THR A N 1
ATOM 1040 C CA . THR A 1 129 ? 3.582 2.953 -18.953 1.00 82.19 129 THR A CA 1
ATOM 1041 C C . THR A 1 129 ? 4.524 4.030 -19.477 1.00 82.19 129 THR A C 1
ATOM 1043 O O . THR A 1 129 ? 5.612 4.247 -18.935 1.00 82.19 129 THR A O 1
ATOM 1046 N N . LYS A 1 130 ? 4.107 4.710 -20.547 1.00 86.56 130 LYS A N 1
ATOM 1047 C CA . LYS A 1 130 ? 4.843 5.808 -21.176 1.00 86.56 130 LYS A CA 1
ATOM 1048 C C . LYS A 1 130 ? 3.913 6.994 -21.375 1.00 86.56 130 LYS A C 1
ATOM 1050 O O . LYS A 1 130 ? 2.844 6.855 -21.961 1.00 86.56 130 LYS A O 1
ATOM 1055 N N . SER A 1 131 ? 4.355 8.167 -20.941 1.00 84.12 131 SER A N 1
ATOM 1056 C CA . SER A 1 131 ? 3.669 9.436 -21.193 1.00 84.12 131 SER A CA 1
ATOM 1057 C C . SER A 1 131 ? 4.652 10.468 -21.730 1.00 84.12 131 SER A C 1
ATOM 1059 O O . SER A 1 131 ? 5.765 10.578 -21.214 1.00 84.12 131 SER A O 1
ATOM 1061 N N . VAL A 1 132 ? 4.240 11.238 -22.737 1.00 84.81 132 VAL A N 1
ATOM 1062 C CA . VAL A 1 132 ? 5.059 12.295 -23.343 1.00 84.81 132 VAL A CA 1
ATOM 1063 C C . VAL A 1 132 ? 4.354 13.631 -23.167 1.00 84.81 132 VAL A C 1
ATOM 1065 O O . VAL A 1 132 ? 3.230 13.809 -23.632 1.00 84.81 132 VAL A O 1
ATOM 1068 N N . THR A 1 133 ? 5.039 14.579 -22.536 1.00 85.25 133 THR A N 1
ATOM 1069 C CA . THR A 1 133 ? 4.556 15.947 -22.350 1.00 85.25 133 THR A CA 1
ATOM 1070 C C . THR A 1 133 ? 5.413 16.891 -23.179 1.00 85.25 133 THR A C 1
ATOM 1072 O O . THR A 1 133 ? 6.630 16.944 -23.005 1.00 85.25 133 THR A O 1
ATOM 1075 N N . LEU A 1 134 ? 4.783 17.643 -24.081 1.00 83.88 134 LEU A N 1
ATOM 1076 C CA . LEU A 1 134 ? 5.448 18.701 -24.842 1.00 83.88 134 LEU A CA 1
ATOM 1077 C C . LEU A 1 134 ? 5.514 19.983 -24.007 1.00 83.88 134 LEU A C 1
ATOM 1079 O O . LEU A 1 134 ? 4.551 20.345 -23.325 1.00 83.88 134 LEU A O 1
ATOM 1083 N N . SER A 1 135 ? 6.637 20.688 -24.081 1.00 79.00 135 SER A N 1
ATOM 1084 C CA . SER A 1 135 ? 6.770 22.033 -23.524 1.00 79.00 135 SER A CA 1
ATOM 1085 C C . SER A 1 135 ? 5.868 23.032 -24.266 1.00 79.00 135 SER A C 1
ATOM 1087 O O . SER A 1 135 ? 5.377 22.788 -25.373 1.00 79.00 135 SER A O 1
ATOM 1089 N N . LYS A 1 136 ? 5.695 24.224 -23.681 1.00 82.56 136 LYS A N 1
ATOM 1090 C CA . LYS A 1 136 ? 4.944 25.322 -24.316 1.00 82.56 136 LYS A CA 1
ATOM 1091 C C . LYS A 1 136 ? 5.555 25.779 -25.645 1.00 82.56 136 LYS A C 1
ATOM 1093 O O . LYS A 1 136 ? 4.816 26.239 -26.510 1.00 82.56 136 LYS A O 1
ATOM 1098 N N . ASP A 1 137 ? 6.872 25.652 -25.802 1.00 79.38 137 ASP A N 1
ATOM 1099 C CA . ASP A 1 137 ? 7.578 25.999 -27.041 1.00 79.38 137 ASP A CA 1
ATOM 1100 C C . ASP A 1 137 ? 7.469 24.921 -28.133 1.00 79.38 137 ASP A C 1
ATOM 1102 O O . ASP A 1 137 ? 7.835 25.188 -29.274 1.00 79.38 137 ASP A O 1
ATOM 1106 N N . LYS A 1 138 ? 6.913 23.739 -27.816 1.00 72.81 138 LYS A N 1
ATOM 1107 C CA . LYS A 1 138 ? 6.761 22.573 -28.709 1.00 72.81 138 LYS A CA 1
ATOM 1108 C C . LYS A 1 138 ? 8.072 22.009 -29.274 1.00 72.81 138 LYS A C 1
ATOM 1110 O O . LYS A 1 138 ? 8.018 21.116 -30.117 1.00 72.81 138 LYS A O 1
ATOM 1115 N N . LEU A 1 139 ? 9.220 22.512 -28.830 1.00 72.56 139 LEU A N 1
ATOM 1116 C CA . LEU A 1 139 ? 10.547 22.028 -29.205 1.00 72.56 139 LEU A CA 1
ATOM 1117 C C . LEU A 1 139 ? 11.050 21.029 -28.170 1.00 72.56 139 LEU A C 1
ATOM 1119 O O . LEU A 1 139 ? 11.574 19.978 -28.533 1.00 72.56 139 LEU A O 1
ATOM 1123 N N . HIS A 1 140 ? 10.831 21.340 -26.896 1.00 78.69 140 HIS A N 1
ATOM 1124 C CA . HIS A 1 140 ? 11.231 20.479 -25.798 1.00 78.69 140 HIS A CA 1
ATOM 1125 C C . HIS A 1 140 ? 10.142 19.456 -25.466 1.00 78.69 140 HIS A C 1
ATOM 1127 O O . HIS A 1 140 ? 8.934 19.712 -25.569 1.00 78.69 140 HIS A O 1
ATOM 1133 N N . LYS A 1 141 ? 10.564 18.271 -25.037 1.00 84.62 141 LYS A N 1
ATOM 1134 C CA . LYS A 1 141 ? 9.652 17.209 -24.609 1.00 84.62 141 LYS A CA 1
ATOM 1135 C C . LYS A 1 141 ? 10.192 16.484 -23.395 1.00 84.62 141 LYS A C 1
ATOM 1137 O O . LYS A 1 141 ? 11.389 16.279 -23.246 1.00 84.62 141 LYS A O 1
ATOM 1142 N N . THR A 1 142 ? 9.296 16.051 -22.528 1.00 85.44 142 THR A N 1
ATOM 1143 C CA . THR A 1 142 ? 9.631 15.178 -21.407 1.00 85.44 142 THR A CA 1
ATOM 1144 C C . THR A 1 142 ? 8.886 13.870 -21.580 1.00 85.44 142 THR A C 1
ATOM 1146 O O . THR A 1 142 ? 7.655 13.846 -21.603 1.00 85.44 142 THR A O 1
ATOM 1149 N N . THR A 1 143 ? 9.637 12.783 -21.706 1.00 87.44 143 THR A N 1
ATOM 1150 C CA . THR A 1 143 ? 9.113 11.422 -21.677 1.00 87.44 143 THR A CA 1
ATOM 1151 C C . THR A 1 143 ? 9.258 10.883 -20.260 1.00 87.44 143 THR A C 1
ATOM 1153 O O . THR A 1 143 ? 10.350 10.888 -19.693 1.00 87.44 143 THR A O 1
ATOM 1156 N N . LEU A 1 144 ? 8.154 10.413 -19.688 1.00 85.25 144 LEU A N 1
ATOM 1157 C CA . LEU A 1 144 ? 8.143 9.675 -18.430 1.00 85.25 144 LEU A CA 1
ATOM 1158 C C . LEU A 1 144 ? 7.845 8.211 -18.739 1.00 85.25 144 LEU A C 1
ATOM 1160 O O . LEU A 1 144 ? 6.781 7.895 -19.277 1.00 85.25 144 LEU A O 1
ATOM 1164 N N . LEU A 1 145 ? 8.777 7.330 -18.385 1.00 87.12 145 LEU A N 1
ATOM 1165 C CA . LEU A 1 145 ? 8.564 5.885 -18.383 1.00 87.12 145 LEU A CA 1
ATOM 1166 C C . LEU A 1 145 ? 8.348 5.434 -16.943 1.00 87.12 145 LEU A C 1
ATOM 1168 O O . LEU A 1 145 ? 9.233 5.599 -16.102 1.00 87.12 145 LEU A O 1
ATOM 1172 N N . THR A 1 146 ? 7.194 4.851 -16.648 1.00 83.25 146 THR A N 1
ATOM 1173 C CA . THR A 1 146 ? 6.919 4.263 -15.334 1.00 83.25 146 THR A CA 1
ATOM 1174 C C . THR A 1 146 ? 7.071 2.755 -15.427 1.00 83.25 146 THR A C 1
ATOM 1176 O O . THR A 1 146 ? 6.382 2.124 -16.216 1.00 83.25 146 THR A O 1
ATOM 1179 N N . PHE A 1 147 ? 7.935 2.173 -14.600 1.00 82.94 147 PHE A N 1
ATOM 1180 C CA . PHE A 1 147 ? 8.115 0.731 -14.464 1.00 82.94 147 PHE A CA 1
ATOM 1181 C C . PHE A 1 147 ? 7.629 0.247 -13.101 1.00 82.94 147 PHE A C 1
ATOM 1183 O O . PHE A 1 147 ? 7.946 0.834 -12.060 1.00 82.94 147 PHE A O 1
ATOM 1190 N N . TYR A 1 148 ? 6.923 -0.878 -13.111 1.00 77.88 148 TYR A N 1
ATOM 1191 C CA . TYR A 1 148 ? 6.465 -1.589 -11.926 1.00 77.88 148 TYR A CA 1
ATOM 1192 C C . TYR A 1 148 ? 7.211 -2.922 -11.844 1.00 77.88 148 TYR A C 1
ATOM 1194 O O . TYR A 1 148 ? 6.980 -3.812 -12.657 1.00 77.88 148 TYR A O 1
ATOM 1202 N N . LEU A 1 149 ? 8.158 -3.055 -10.911 1.00 78.12 149 LEU A N 1
ATOM 1203 C CA . LEU A 1 149 ? 9.102 -4.182 -10.900 1.00 78.12 149 LEU A CA 1
ATOM 1204 C C . LEU A 1 149 ? 8.777 -5.220 -9.820 1.00 78.12 149 LEU A C 1
ATOM 1206 O O . LEU A 1 149 ? 8.358 -4.869 -8.716 1.00 78.12 149 LEU A O 1
ATOM 1210 N N . LYS A 1 150 ? 9.051 -6.495 -10.115 1.00 74.00 150 LYS A N 1
ATOM 1211 C CA . LYS A 1 150 ? 8.817 -7.622 -9.202 1.00 74.00 150 LYS A CA 1
ATOM 1212 C C . LYS A 1 150 ? 9.946 -7.851 -8.215 1.00 74.00 150 LYS A C 1
ATOM 1214 O O . LYS A 1 150 ? 9.669 -8.292 -7.111 1.00 74.00 150 LYS A O 1
ATOM 1219 N N . THR A 1 151 ? 11.198 -7.541 -8.560 1.00 71.75 151 THR A N 1
ATOM 1220 C CA . THR A 1 151 ? 12.376 -7.937 -7.761 1.00 71.75 151 THR A CA 1
ATOM 1221 C C . THR A 1 151 ? 13.351 -6.784 -7.513 1.00 71.75 151 THR A C 1
ATOM 1223 O O . THR A 1 151 ? 13.405 -5.806 -8.263 1.00 71.75 151 THR A O 1
ATOM 1226 N N . ASP A 1 152 ? 14.167 -6.892 -6.456 1.00 70.12 152 ASP A N 1
ATOM 1227 C CA . ASP A 1 152 ? 15.254 -5.929 -6.215 1.00 70.12 152 ASP A CA 1
ATOM 1228 C C . ASP A 1 152 ? 16.378 -6.050 -7.252 1.00 70.12 152 ASP A C 1
ATOM 1230 O O . ASP A 1 152 ? 17.045 -5.059 -7.548 1.00 70.12 152 ASP A O 1
ATOM 1234 N N . ALA A 1 153 ? 16.547 -7.232 -7.851 1.00 78.56 153 ALA A N 1
ATOM 1235 C CA . ALA A 1 153 ? 17.468 -7.438 -8.964 1.00 78.56 153 ALA A CA 1
ATOM 1236 C C . ALA A 1 153 ? 17.061 -6.599 -10.189 1.00 78.56 153 ALA A C 1
ATOM 1238 O O . ALA A 1 153 ? 17.893 -5.866 -10.721 1.00 78.56 153 ALA A O 1
ATOM 1239 N N . ALA A 1 154 ? 15.775 -6.600 -10.563 1.00 84.62 154 ALA A N 1
ATOM 1240 C CA . ALA A 1 154 ? 15.266 -5.764 -11.652 1.00 84.62 154 ALA A CA 1
ATOM 1241 C C . ALA A 1 154 ? 15.443 -4.267 -11.360 1.00 84.62 154 ALA A C 1
ATOM 1243 O O . ALA A 1 154 ? 15.822 -3.494 -12.233 1.00 84.62 154 ALA A O 1
ATOM 1244 N N . LYS A 1 155 ? 15.256 -3.835 -10.107 1.00 81.44 155 LYS A N 1
ATOM 1245 C CA . LYS A 1 155 ? 15.571 -2.457 -9.694 1.00 81.44 155 LYS A CA 1
ATOM 1246 C C . LYS A 1 155 ? 17.032 -2.094 -9.976 1.00 81.44 155 LYS A C 1
ATOM 1248 O O . LYS A 1 155 ? 17.306 -0.983 -10.433 1.00 81.44 155 LYS A O 1
ATOM 1253 N N . LEU A 1 156 ? 17.969 -2.971 -9.612 1.00 82.25 156 LEU A N 1
ATOM 1254 C CA . LEU A 1 156 ? 19.397 -2.723 -9.814 1.00 82.25 156 LEU A CA 1
ATOM 1255 C C . LEU A 1 156 ? 19.724 -2.668 -11.309 1.00 82.25 156 LEU A C 1
ATOM 1257 O O . LEU A 1 156 ? 20.394 -1.729 -11.730 1.00 82.25 156 LEU A O 1
ATOM 1261 N N . ALA A 1 157 ? 19.165 -3.587 -12.100 1.00 88.44 157 ALA A N 1
ATOM 1262 C CA . ALA A 1 157 ? 19.299 -3.595 -13.554 1.00 88.44 157 ALA A CA 1
ATOM 1263 C C . ALA A 1 157 ? 18.771 -2.297 -14.193 1.00 88.44 157 ALA A C 1
ATOM 1265 O O . ALA A 1 157 ? 19.494 -1.663 -14.960 1.00 88.44 157 ALA A O 1
ATOM 1266 N N . LEU A 1 158 ? 17.578 -1.826 -13.798 1.00 89.12 158 LEU A N 1
ATOM 1267 C CA . LEU A 1 158 ? 17.002 -0.574 -14.306 1.00 89.12 158 LEU A CA 1
ATOM 1268 C C . LEU A 1 158 ? 17.904 0.623 -14.005 1.00 89.12 158 LEU A C 1
ATOM 1270 O O . LEU A 1 158 ? 18.159 1.449 -14.877 1.00 89.12 158 LEU A O 1
ATOM 1274 N N . ARG A 1 159 ? 18.429 0.707 -12.777 1.00 83.88 159 ARG A N 1
ATOM 1275 C CA . ARG A 1 159 ? 19.371 1.770 -12.402 1.00 83.88 159 ARG A CA 1
ATOM 1276 C C . ARG A 1 159 ? 20.637 1.724 -13.245 1.00 83.88 159 ARG A C 1
ATOM 1278 O O . ARG A 1 159 ? 21.069 2.766 -13.725 1.00 83.88 159 ARG A O 1
ATOM 1285 N N . SER A 1 160 ? 21.215 0.541 -13.434 1.00 86.44 160 SER A N 1
ATOM 1286 C CA . SER A 1 160 ? 22.400 0.369 -14.272 1.00 86.44 160 SER A CA 1
ATOM 1287 C C . SER A 1 160 ? 22.140 0.773 -15.724 1.00 86.44 160 SER A C 1
ATOM 1289 O O . SER A 1 160 ? 22.980 1.458 -16.301 1.00 86.44 160 SER A O 1
ATOM 1291 N N . TYR A 1 161 ? 20.986 0.421 -16.299 1.00 89.50 161 TYR A N 1
ATOM 1292 C CA . TYR A 1 161 ? 20.608 0.838 -17.653 1.00 89.50 161 TYR A CA 1
ATOM 1293 C C . TYR A 1 161 ? 20.472 2.359 -17.766 1.00 89.50 161 TYR A C 1
ATOM 1295 O O . TYR A 1 161 ? 21.097 2.973 -18.627 1.00 89.50 161 TYR A O 1
ATOM 1303 N N . CYS A 1 162 ? 19.716 2.991 -16.861 1.00 86.69 162 CYS A N 1
ATOM 1304 C CA . CYS A 1 162 ? 19.530 4.443 -16.878 1.00 86.69 162 CYS A CA 1
ATOM 1305 C C . CYS A 1 162 ? 20.855 5.200 -16.714 1.00 86.69 162 CYS A C 1
ATOM 1307 O O . CYS A 1 162 ? 21.052 6.207 -17.384 1.00 86.69 162 CYS A O 1
ATOM 1309 N N . ILE A 1 163 ? 21.788 4.692 -15.895 1.00 85.19 163 ILE A N 1
ATOM 1310 C CA . ILE A 1 163 ? 23.137 5.265 -15.770 1.00 85.19 163 ILE A CA 1
ATOM 1311 C C . ILE A 1 163 ? 23.889 5.203 -17.106 1.00 85.19 163 ILE A C 1
ATOM 1313 O O . ILE A 1 163 ? 24.494 6.199 -17.492 1.00 85.19 163 ILE A O 1
ATOM 1317 N N . LYS A 1 164 ? 23.837 4.073 -17.830 1.00 85.88 164 LYS A N 1
ATOM 1318 C CA . LYS A 1 164 ? 24.476 3.945 -19.157 1.00 85.88 164 LYS A CA 1
ATOM 1319 C C . LYS A 1 164 ? 23.901 4.939 -20.172 1.00 85.88 164 LYS A C 1
ATOM 1321 O O . LYS A 1 164 ? 24.647 5.448 -20.998 1.00 85.88 164 LYS A O 1
ATOM 1326 N N . MET A 1 165 ? 22.596 5.200 -20.095 1.00 85.12 165 MET A N 1
ATOM 1327 C CA . MET A 1 165 ? 21.884 6.107 -21.001 1.00 85.12 165 MET A CA 1
ATOM 1328 C C . MET A 1 165 ? 21.883 7.572 -20.542 1.00 85.12 165 MET A C 1
ATOM 1330 O O . MET A 1 165 ? 21.263 8.404 -21.190 1.00 85.12 165 MET A O 1
ATOM 1334 N N . CYS A 1 166 ? 22.539 7.909 -19.425 1.00 82.44 166 CYS A N 1
ATOM 1335 C CA . CYS A 1 166 ? 22.476 9.243 -18.810 1.00 82.44 166 CYS A CA 1
ATOM 1336 C C . CYS A 1 166 ? 21.044 9.715 -18.477 1.00 82.44 166 CYS A C 1
ATOM 1338 O O . CYS A 1 166 ? 20.783 10.911 -18.353 1.00 82.44 166 CYS A O 1
ATOM 1340 N N . TRP A 1 167 ? 20.112 8.781 -18.297 1.00 86.44 167 TRP A N 1
ATOM 1341 C CA . TRP A 1 167 ? 18.724 9.074 -17.964 1.00 86.44 167 TRP A CA 1
ATOM 1342 C C . TRP A 1 167 ? 18.523 9.188 -16.457 1.00 86.44 167 TRP A C 1
ATOM 1344 O O . TRP A 1 167 ? 19.138 8.476 -15.655 1.00 86.44 167 TRP A O 1
ATOM 1354 N N . VAL A 1 168 ? 17.597 10.057 -16.055 1.00 77.19 168 VAL A N 1
ATOM 1355 C CA . VAL A 1 168 ? 17.288 10.263 -14.642 1.00 77.19 168 VAL A CA 1
ATOM 1356 C C . VAL A 1 168 ? 16.276 9.217 -14.199 1.00 77.19 168 VAL A C 1
ATOM 1358 O O . VAL A 1 168 ? 15.127 9.230 -14.626 1.00 77.19 168 VAL A O 1
ATOM 1361 N N . VAL A 1 169 ? 16.682 8.324 -13.298 1.00 78.62 169 VAL A N 1
ATOM 1362 C CA . VAL A 1 169 ? 15.770 7.378 -12.647 1.00 78.62 169 VAL A CA 1
ATOM 1363 C C . VAL A 1 169 ? 15.460 7.831 -11.229 1.00 78.62 169 VAL A C 1
ATOM 1365 O O . VAL A 1 169 ? 16.342 8.013 -10.389 1.00 78.62 169 VAL A O 1
ATOM 1368 N N . SER A 1 170 ? 14.176 7.969 -10.943 1.00 69.75 170 SER A N 1
ATOM 1369 C CA . SER A 1 170 ? 13.660 8.279 -9.621 1.00 69.75 170 SER A CA 1
ATOM 1370 C C . SER A 1 170 ? 12.825 7.111 -9.115 1.00 69.75 170 SER A C 1
ATOM 1372 O O . SER A 1 170 ? 12.128 6.422 -9.863 1.00 69.75 170 SER A O 1
ATOM 1374 N N . ARG A 1 171 ? 12.911 6.854 -7.812 1.00 67.81 171 ARG A N 1
ATOM 1375 C CA . ARG A 1 171 ? 11.913 6.026 -7.146 1.00 67.81 171 ARG A CA 1
ATOM 1376 C C . ARG A 1 171 ? 10.785 6.958 -6.744 1.00 67.81 171 ARG A C 1
ATOM 1378 O O . ARG A 1 171 ? 11.029 7.893 -5.985 1.00 67.81 171 ARG A O 1
ATOM 1385 N N . TYR A 1 172 ? 9.572 6.670 -7.190 1.00 57.84 172 TYR A N 1
ATOM 1386 C CA . TYR A 1 172 ? 8.406 7.280 -6.569 1.00 57.84 172 TYR A CA 1
ATOM 1387 C C . TYR A 1 172 ? 8.148 6.515 -5.277 1.00 57.84 172 TYR A C 1
ATOM 1389 O O . TYR A 1 172 ? 7.577 5.423 -5.286 1.00 57.84 172 TYR A O 1
ATOM 1397 N N . ASP A 1 173 ? 8.660 7.044 -4.162 1.00 48.88 173 ASP A N 1
ATOM 1398 C CA . ASP A 1 173 ? 8.250 6.541 -2.860 1.00 48.88 173 ASP A CA 1
ATOM 1399 C C . ASP A 1 173 ? 6.773 6.889 -2.682 1.00 48.88 173 ASP A C 1
ATOM 1401 O O . ASP A 1 173 ? 6.342 8.037 -2.762 1.00 48.88 173 ASP A O 1
ATOM 1405 N N . THR A 1 174 ? 5.979 5.848 -2.500 1.00 51.94 174 THR A N 1
ATOM 1406 C CA . THR A 1 174 ? 4.544 5.967 -2.288 1.00 51.94 174 THR A CA 1
ATOM 1407 C C . THR A 1 174 ? 4.267 6.675 -0.971 1.00 51.94 174 THR A C 1
ATOM 1409 O O . THR A 1 174 ? 5.027 6.489 -0.014 1.00 51.94 174 THR A O 1
ATOM 1412 N N . TYR A 1 175 ? 3.116 7.334 -0.887 1.00 49.81 175 TYR A N 1
ATOM 1413 C CA . TYR A 1 175 ? 2.509 7.801 0.353 1.00 49.81 175 TYR A CA 1
ATOM 1414 C C . TYR A 1 175 ? 2.717 6.823 1.535 1.00 49.81 175 TYR A C 1
ATOM 1416 O O . TYR A 1 175 ? 3.421 7.140 2.483 1.00 49.81 175 TYR A O 1
ATOM 1424 N N . GLN A 1 176 ? 2.280 5.566 1.427 1.00 49.59 176 GLN A N 1
ATOM 1425 C CA . GLN A 1 176 ? 2.453 4.560 2.489 1.00 49.59 176 GLN A CA 1
ATOM 1426 C C . GLN A 1 176 ? 3.906 4.345 2.963 1.00 49.59 176 GLN A C 1
ATOM 1428 O O . GLN A 1 176 ? 4.156 4.155 4.151 1.00 49.59 176 GLN A O 1
ATOM 1433 N N . ASN A 1 177 ? 4.883 4.339 2.049 1.00 51.91 177 ASN A N 1
ATOM 1434 C CA . ASN A 1 177 ? 6.299 4.130 2.390 1.00 51.91 177 ASN A CA 1
ATOM 1435 C C . ASN A 1 177 ? 6.924 5.359 3.043 1.00 51.91 177 ASN A C 1
ATOM 1437 O O . ASN A 1 177 ? 7.691 5.216 3.993 1.00 51.91 177 ASN A O 1
ATOM 1441 N N . ASN A 1 178 ? 6.596 6.541 2.531 1.00 49.91 178 ASN A N 1
ATOM 1442 C CA . ASN A 1 178 ? 6.999 7.813 3.113 1.00 49.91 178 ASN A CA 1
ATOM 1443 C C . ASN A 1 178 ? 6.472 7.951 4.546 1.00 49.91 178 ASN A C 1
ATOM 1445 O O . ASN A 1 178 ? 7.206 8.356 5.441 1.00 49.91 178 ASN A O 1
ATOM 1449 N N . TYR A 1 179 ? 5.240 7.505 4.773 1.00 49.94 179 TYR A N 1
ATOM 1450 C CA . TYR A 1 179 ? 4.550 7.625 6.051 1.00 49.94 179 TYR A CA 1
ATOM 1451 C C . TYR A 1 179 ? 4.998 6.574 7.071 1.00 49.94 179 TYR A C 1
ATOM 1453 O O . TYR A 1 179 ? 5.139 6.878 8.255 1.00 49.94 179 TYR A O 1
ATOM 1461 N N . TYR A 1 180 ? 5.295 5.351 6.623 1.00 50.38 180 TYR A N 1
ATOM 1462 C CA . TYR A 1 180 ? 5.841 4.300 7.484 1.00 50.38 180 TYR A CA 1
ATOM 1463 C C . TYR A 1 180 ? 7.276 4.603 7.940 1.00 50.38 180 TYR A C 1
ATOM 1465 O O . TYR A 1 180 ? 7.579 4.511 9.128 1.00 50.38 180 TYR A O 1
ATOM 1473 N N . LYS A 1 181 ? 8.156 5.025 7.017 1.00 53.25 181 LYS A N 1
ATOM 1474 C CA . LYS A 1 181 ? 9.551 5.380 7.344 1.00 53.25 181 LYS A CA 1
ATOM 1475 C C . LYS A 1 181 ? 9.638 6.487 8.399 1.00 53.25 181 LYS A C 1
ATOM 1477 O O . LYS A 1 181 ? 10.517 6.428 9.251 1.00 53.25 181 LYS A O 1
ATOM 1482 N N . GLN A 1 182 ? 8.730 7.462 8.354 1.00 51.84 182 GLN A N 1
ATOM 1483 C CA . GLN A 1 182 ? 8.697 8.577 9.303 1.00 51.84 182 GLN A CA 1
ATOM 1484 C C . GLN A 1 182 ? 8.320 8.176 10.732 1.00 51.84 182 GLN A C 1
ATOM 1486 O O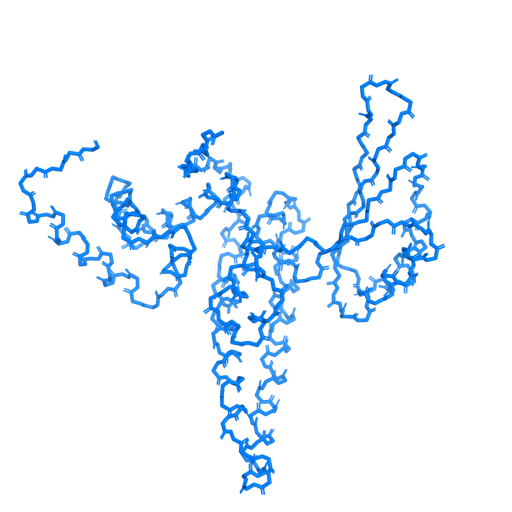 . GLN A 1 182 ? 8.839 8.778 11.665 1.00 51.84 182 GLN A O 1
ATOM 1491 N N . ASN A 1 183 ? 7.420 7.203 10.903 1.00 47.25 183 ASN A N 1
ATOM 1492 C CA . ASN A 1 183 ? 6.830 6.900 12.212 1.00 47.25 183 ASN A CA 1
ATOM 1493 C C . ASN A 1 183 ? 7.396 5.638 12.877 1.00 47.25 183 ASN A C 1
ATOM 1495 O O . ASN A 1 183 ? 7.299 5.516 14.092 1.00 47.25 183 ASN A O 1
ATOM 1499 N N . TYR A 1 184 ? 7.995 4.719 12.110 1.00 42.22 184 TYR A N 1
ATOM 1500 C CA . TYR A 1 184 ? 8.417 3.411 12.631 1.00 42.22 184 TYR A CA 1
ATOM 1501 C C . TYR A 1 184 ? 9.885 3.059 12.382 1.00 42.22 184 TYR A C 1
ATOM 1503 O O . TYR A 1 184 ? 10.363 2.083 12.943 1.00 42.22 184 TYR A O 1
ATOM 1511 N N . SER A 1 185 ? 10.644 3.831 11.591 1.00 43.50 185 SER A N 1
ATOM 1512 C CA . SER A 1 185 ? 12.068 3.522 11.402 1.00 43.50 185 SER A CA 1
ATOM 1513 C C . SER A 1 185 ? 12.960 4.298 12.370 1.00 43.50 185 SER A C 1
ATOM 1515 O O . SER A 1 185 ? 13.445 5.387 12.076 1.00 43.50 185 SER A O 1
ATOM 1517 N N . THR A 1 186 ? 13.279 3.669 13.499 1.00 38.72 186 THR A N 1
ATOM 1518 C CA . THR A 1 186 ? 14.378 4.082 14.391 1.00 38.72 186 THR A CA 1
ATOM 1519 C C . THR A 1 186 ? 15.736 4.145 13.668 1.00 38.72 186 THR A C 1
ATOM 1521 O O . THR A 1 186 ? 16.656 4.811 14.136 1.00 38.72 186 THR A O 1
ATOM 1524 N N . ILE A 1 187 ? 15.861 3.523 12.486 1.00 40.88 187 ILE A N 1
ATOM 1525 C CA . ILE A 1 187 ? 17.126 3.330 11.755 1.00 40.88 187 ILE A CA 1
ATOM 1526 C C . ILE A 1 187 ? 17.391 4.385 10.651 1.00 40.88 187 ILE A C 1
ATOM 1528 O O . ILE A 1 187 ? 18.535 4.537 10.225 1.00 40.88 187 ILE A O 1
ATOM 1532 N N . TYR A 1 188 ? 16.409 5.189 10.210 1.00 34.00 188 TYR A N 1
ATOM 1533 C CA . TYR A 1 188 ? 16.643 6.233 9.181 1.00 34.00 188 TYR A CA 1
ATOM 1534 C C . TYR A 1 188 ? 16.739 7.669 9.719 1.00 34.00 188 TYR A C 1
ATOM 1536 O O . TYR A 1 188 ? 16.907 8.611 8.937 1.00 34.00 188 TYR A O 1
ATOM 1544 N N . HIS A 1 189 ? 16.718 7.858 11.041 1.00 36.19 189 HIS A N 1
ATOM 1545 C CA . HIS A 1 189 ? 16.715 9.187 11.665 1.00 36.19 189 HIS A CA 1
ATOM 1546 C C . HIS A 1 189 ? 17.981 10.029 11.460 1.00 36.19 189 HIS A C 1
ATOM 1548 O O . HIS A 1 189 ? 17.969 11.209 11.801 1.00 36.19 189 HIS A O 1
ATOM 1554 N N . ASN A 1 190 ? 19.039 9.497 10.843 1.00 32.44 190 ASN A N 1
ATOM 1555 C CA . ASN A 1 190 ? 20.282 10.248 10.684 1.00 32.44 190 ASN A CA 1
ATOM 1556 C C . ASN A 1 190 ? 20.494 10.941 9.335 1.00 32.44 190 ASN A C 1
ATOM 1558 O O . ASN A 1 190 ? 21.532 11.573 9.203 1.00 32.44 190 ASN A O 1
ATOM 1562 N N . ASN A 1 191 ? 19.573 10.904 8.354 1.00 29.62 191 ASN A N 1
ATOM 1563 C CA . ASN A 1 191 ? 19.807 11.677 7.113 1.00 29.62 191 ASN A CA 1
ATOM 1564 C C . ASN A 1 191 ? 18.596 12.133 6.275 1.00 29.62 191 ASN A C 1
ATOM 1566 O O . ASN A 1 191 ? 18.787 12.586 5.147 1.00 29.62 191 ASN A O 1
ATOM 1570 N N . GLN A 1 192 ? 17.358 12.093 6.773 1.00 35.12 192 GLN A N 1
ATOM 1571 C CA . GLN A 1 192 ? 16.228 12.694 6.045 1.00 35.12 192 GLN A CA 1
ATOM 1572 C C . GLN A 1 192 ? 15.439 13.653 6.932 1.00 35.12 192 GLN A C 1
ATOM 1574 O O . GLN A 1 192 ? 14.416 13.319 7.511 1.00 35.12 192 GLN A O 1
ATOM 1579 N N . ARG A 1 193 ? 15.932 14.895 6.984 1.00 31.48 193 ARG A N 1
ATOM 1580 C CA . ARG A 1 193 ? 15.250 16.074 7.542 1.00 31.48 193 ARG A CA 1
ATOM 1581 C C . ARG A 1 193 ? 14.136 16.626 6.641 1.00 31.48 193 ARG A C 1
ATOM 1583 O O . ARG A 1 193 ? 13.635 17.713 6.898 1.00 31.48 193 ARG A O 1
ATOM 1590 N N . ASN A 1 194 ? 13.750 15.885 5.607 1.00 34.34 194 ASN A N 1
ATOM 1591 C CA . ASN A 1 194 ? 12.660 16.255 4.723 1.00 34.34 194 ASN A CA 1
ATOM 1592 C C . ASN A 1 194 ? 11.517 15.296 5.011 1.00 34.34 194 ASN A C 1
ATOM 1594 O O . ASN A 1 194 ? 11.482 14.187 4.477 1.00 34.34 194 ASN A O 1
ATOM 1598 N N . SER A 1 195 ? 10.595 15.711 5.877 1.00 39.47 195 SER A N 1
ATOM 1599 C CA . SER A 1 195 ? 9.255 15.147 5.827 1.00 39.47 195 SER A CA 1
ATOM 1600 C C . SER A 1 195 ? 8.768 15.309 4.384 1.00 39.47 195 SER A C 1
ATOM 1602 O O . SER A 1 195 ? 8.782 16.444 3.916 1.00 39.47 195 SER A O 1
ATOM 1604 N N . PRO A 1 196 ? 8.409 14.254 3.627 1.00 43.53 196 PRO A N 1
ATOM 1605 C CA . PRO A 1 196 ? 7.618 14.430 2.422 1.00 43.53 196 PRO A CA 1
ATOM 1606 C C . PRO A 1 196 ? 6.459 15.357 2.755 1.00 43.53 196 PRO A C 1
ATOM 1608 O O . PRO A 1 196 ? 5.649 15.040 3.630 1.00 43.53 196 PRO A O 1
ATOM 1611 N N . ASP A 1 197 ? 6.451 16.523 2.112 1.00 52.47 197 ASP A N 1
ATOM 1612 C CA . ASP A 1 197 ? 5.344 17.458 2.197 1.00 52.47 197 ASP A CA 1
ATOM 1613 C C . ASP A 1 197 ? 4.074 16.669 1.882 1.00 52.47 197 ASP A C 1
ATOM 1615 O O . ASP A 1 197 ? 3.987 15.991 0.851 1.00 52.47 197 ASP A O 1
ATOM 1619 N N . ILE A 1 198 ? 3.107 16.700 2.801 1.00 57.56 198 ILE A N 1
ATOM 1620 C CA . ILE A 1 198 ? 1.783 16.147 2.532 1.00 57.56 198 ILE A CA 1
ATOM 1621 C C . ILE A 1 198 ? 1.289 16.875 1.285 1.00 57.56 198 ILE A C 1
ATOM 1623 O O . ILE A 1 198 ? 1.166 18.095 1.281 1.00 57.56 198 ILE A O 1
ATOM 1627 N N . THR A 1 199 ? 1.058 16.158 0.192 1.00 65.88 199 THR A N 1
ATOM 1628 C CA . THR A 1 199 ? 0.452 16.787 -0.984 1.00 65.88 199 THR A CA 1
ATOM 1629 C C . THR A 1 199 ? -1.051 16.903 -0.756 1.00 65.88 199 THR A C 1
ATOM 1631 O O . THR A 1 199 ? -1.639 16.129 0.002 1.00 65.88 199 THR A O 1
ATOM 1634 N N . GLN A 1 200 ? -1.701 17.856 -1.419 1.00 71.75 200 GLN A N 1
ATOM 1635 C CA . GLN A 1 200 ? -3.160 17.965 -1.363 1.00 71.75 200 GLN A CA 1
ATOM 1636 C C . GLN A 1 200 ? -3.833 16.649 -1.787 1.00 71.75 200 GLN A C 1
ATOM 1638 O O . GLN A 1 200 ? -4.707 16.150 -1.089 1.00 71.75 200 GLN A O 1
ATOM 1643 N N . GLU A 1 201 ? -3.340 16.044 -2.869 1.00 67.94 201 GLU A N 1
ATOM 1644 C CA . GLU A 1 201 ? -3.797 14.750 -3.384 1.00 67.94 201 GLU A CA 1
ATOM 1645 C C . GLU A 1 201 ? -3.728 13.650 -2.312 1.00 67.94 201 GLU A C 1
ATOM 1647 O O . GLU A 1 201 ? -4.664 12.885 -2.097 1.00 67.94 201 GLU A O 1
ATOM 1652 N N . THR A 1 202 ? -2.625 13.624 -1.571 1.00 66.56 202 THR A N 1
ATOM 1653 C CA . THR A 1 202 ? -2.424 12.697 -0.465 1.00 66.56 202 THR A CA 1
ATOM 1654 C C . THR A 1 202 ? -3.434 12.903 0.669 1.00 66.56 202 THR A C 1
ATOM 1656 O O . THR A 1 202 ? -4.003 11.933 1.170 1.00 66.56 202 THR A O 1
ATOM 1659 N N . ALA A 1 203 ? -3.662 14.150 1.084 1.00 75.00 203 ALA A N 1
ATOM 1660 C CA . ALA A 1 203 ? -4.628 14.464 2.133 1.00 75.00 203 ALA A CA 1
ATOM 1661 C C . ALA A 1 203 ? -6.057 14.071 1.725 1.00 75.00 203 ALA A C 1
ATOM 1663 O O . ALA A 1 203 ? -6.798 13.506 2.533 1.00 75.00 203 ALA A O 1
ATOM 1664 N N . ASP A 1 204 ? -6.414 14.307 0.461 1.00 80.19 204 ASP A N 1
ATOM 1665 C CA . ASP A 1 204 ? -7.707 13.934 -0.114 1.00 80.19 204 ASP A CA 1
ATOM 1666 C C . ASP A 1 204 ? -7.918 12.410 -0.076 1.00 80.19 204 ASP A C 1
ATOM 1668 O O . ASP A 1 204 ? -8.994 11.926 0.294 1.00 80.19 204 ASP A O 1
ATOM 1672 N N . PHE A 1 205 ? -6.875 11.630 -0.386 1.00 76.00 205 PHE A N 1
ATOM 1673 C CA . PHE A 1 205 ? -6.931 10.168 -0.329 1.00 76.00 205 PHE A CA 1
ATOM 1674 C C . PHE A 1 205 ? -7.201 9.640 1.075 1.00 76.00 205 PHE A C 1
ATOM 1676 O O . PHE A 1 205 ? -8.157 8.890 1.264 1.00 76.00 205 PHE A O 1
ATOM 1683 N N . ILE A 1 206 ? -6.416 10.067 2.062 1.00 78.38 206 ILE A N 1
ATOM 1684 C CA . ILE A 1 206 ? -6.545 9.584 3.445 1.00 78.38 206 ILE A CA 1
ATOM 1685 C C . ILE A 1 206 ? -7.905 9.948 4.012 1.00 78.38 206 ILE A C 1
ATOM 1687 O O . ILE A 1 206 ? -8.548 9.126 4.659 1.00 78.38 206 ILE A O 1
ATOM 1691 N N . MET A 1 207 ? -8.345 11.184 3.766 1.00 87.00 207 MET A N 1
ATOM 1692 C CA . MET A 1 207 ? -9.641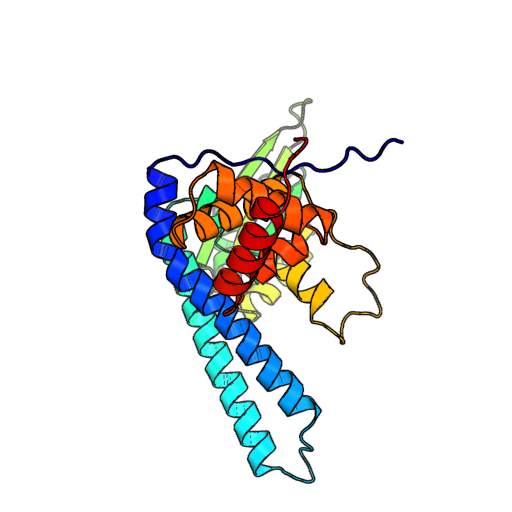 11.641 4.236 1.00 87.00 207 MET A CA 1
ATOM 1693 C C . MET A 1 207 ? -10.763 10.780 3.655 1.00 87.00 207 MET A C 1
ATOM 1695 O O . MET A 1 207 ? -11.661 10.375 4.390 1.00 87.00 207 MET A O 1
ATOM 1699 N N . THR A 1 208 ? -10.696 10.479 2.355 1.00 87.44 208 THR A N 1
ATOM 1700 C CA . THR A 1 208 ? -11.691 9.642 1.673 1.00 87.44 208 THR A CA 1
ATOM 1701 C C . THR A 1 208 ? -11.690 8.212 2.213 1.00 87.44 208 THR A C 1
ATOM 1703 O O . THR A 1 208 ? -12.752 7.677 2.528 1.00 87.44 208 THR A O 1
ATOM 1706 N N . ASP A 1 209 ? -10.516 7.601 2.367 1.00 83.88 209 ASP A N 1
ATOM 1707 C CA . ASP A 1 209 ? -10.406 6.205 2.799 1.00 83.88 209 ASP A CA 1
ATOM 1708 C C . ASP A 1 209 ? -10.815 6.039 4.274 1.00 83.88 209 ASP A C 1
ATOM 1710 O O . ASP A 1 209 ? -11.571 5.123 4.609 1.00 83.88 209 ASP A O 1
ATOM 1714 N N . PHE A 1 210 ? -10.411 6.966 5.153 1.00 89.56 210 PHE A N 1
ATOM 1715 C CA . PHE A 1 210 ? -10.837 6.964 6.556 1.00 89.56 210 PHE A CA 1
ATOM 1716 C C . PHE A 1 210 ? -12.347 7.173 6.688 1.00 89.56 210 PHE A C 1
ATOM 1718 O O . PHE A 1 210 ? -13.012 6.469 7.448 1.00 89.56 210 PHE A O 1
ATOM 1725 N N . TYR A 1 211 ? -12.908 8.106 5.913 1.00 93.12 211 TYR A N 1
ATOM 1726 C CA . TYR A 1 211 ? -14.348 8.349 5.859 1.00 93.12 211 TYR A CA 1
ATOM 1727 C C . TYR A 1 211 ? -15.121 7.081 5.508 1.00 93.12 211 TYR A C 1
ATOM 1729 O O . TYR A 1 211 ? -16.037 6.691 6.229 1.00 93.12 211 TYR A O 1
ATOM 1737 N N . GLU A 1 212 ? -14.718 6.382 4.453 1.00 89.00 212 GLU A N 1
ATOM 1738 C CA . GLU A 1 212 ? -15.371 5.139 4.050 1.00 89.00 212 GLU A CA 1
ATOM 1739 C C . GLU A 1 212 ? -15.164 3.997 5.045 1.00 89.00 212 GLU A C 1
ATOM 1741 O O . GLU A 1 212 ? -16.057 3.159 5.207 1.00 89.00 212 GLU A O 1
ATOM 1746 N N . LYS A 1 213 ? -14.017 3.954 5.735 1.00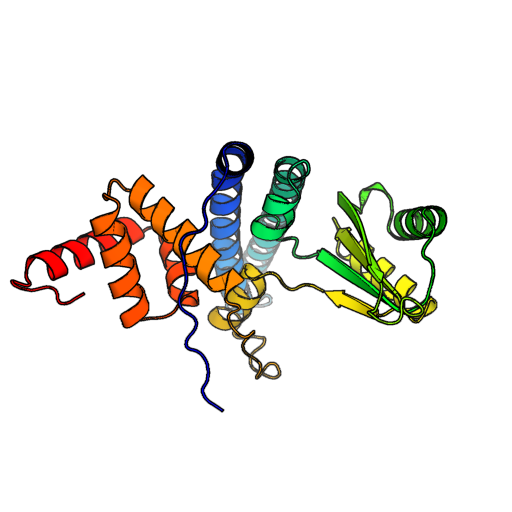 89.38 213 LYS A N 1
ATOM 1747 C CA . LYS A 1 213 ? -13.793 2.997 6.822 1.00 89.38 213 LYS A CA 1
ATOM 1748 C C . LYS A 1 213 ? -14.803 3.224 7.944 1.00 89.38 213 LYS A C 1
ATOM 1750 O O . LYS A 1 213 ? -15.437 2.266 8.378 1.00 89.38 213 LYS A O 1
ATOM 1755 N N . LEU A 1 214 ? -15.037 4.470 8.350 1.00 93.94 214 LEU A N 1
ATOM 1756 C CA . LEU A 1 214 ? -16.063 4.797 9.342 1.00 93.94 214 LEU A CA 1
ATOM 1757 C C . LEU A 1 214 ? -17.474 4.436 8.857 1.00 93.94 214 LEU A C 1
ATOM 1759 O O . LEU A 1 214 ? -18.236 3.836 9.614 1.00 93.94 214 LEU A O 1
ATOM 1763 N N . LEU A 1 215 ? -17.815 4.705 7.593 1.00 92.81 215 LEU A N 1
ATOM 1764 C CA . LEU A 1 215 ? -19.104 4.259 7.051 1.00 92.81 215 LEU A CA 1
ATOM 1765 C C . LEU A 1 215 ? -19.265 2.734 7.157 1.00 92.81 215 LEU A C 1
ATOM 1767 O O . LEU A 1 215 ? -20.317 2.245 7.565 1.00 92.81 215 LEU A O 1
ATOM 1771 N N . SER A 1 216 ? -18.205 1.972 6.864 1.00 89.81 216 SER A N 1
ATOM 1772 C CA . SER A 1 216 ? -18.223 0.505 6.982 1.00 89.81 216 SER A CA 1
ATOM 1773 C C . SER A 1 216 ? -18.374 -0.002 8.424 1.00 89.81 216 SER A C 1
ATOM 1775 O O . SER A 1 216 ? -18.825 -1.124 8.634 1.00 89.81 216 SER A O 1
ATOM 1777 N N . LEU A 1 217 ? -18.052 0.835 9.416 1.00 92.69 217 LEU A N 1
ATOM 1778 C CA . LEU A 1 217 ? -18.255 0.576 10.846 1.00 92.69 217 LEU A CA 1
ATOM 1779 C C . LEU A 1 217 ? -19.656 0.979 11.349 1.00 92.69 217 LEU A C 1
ATOM 1781 O O . LEU A 1 217 ? -19.924 0.901 12.554 1.00 92.69 217 LEU A O 1
ATOM 1785 N N . GLY A 1 218 ? -20.542 1.410 10.443 1.00 93.06 218 GLY A N 1
ATOM 1786 C CA . GLY A 1 218 ? -21.944 1.726 10.719 1.00 93.06 218 GLY A CA 1
ATOM 1787 C C . GLY A 1 218 ? -22.232 3.186 11.075 1.00 93.06 218 GLY A C 1
ATOM 1788 O O . GLY A 1 218 ? -23.349 3.483 11.493 1.00 93.06 218 GLY A O 1
ATOM 1789 N N . TYR A 1 219 ? -21.266 4.099 10.935 1.00 94.44 219 TYR A N 1
ATOM 1790 C CA . TYR A 1 219 ? -21.507 5.528 11.164 1.00 94.44 219 TYR A CA 1
ATOM 1791 C C . TYR A 1 219 ? -22.151 6.186 9.937 1.00 94.44 219 TYR A C 1
ATOM 1793 O O . TYR A 1 219 ? -21.803 5.873 8.801 1.00 94.44 219 TYR A O 1
ATOM 1801 N N . ASP A 1 220 ? -23.063 7.135 10.155 1.00 94.25 220 ASP A N 1
ATOM 1802 C CA . ASP A 1 220 ? -23.594 7.968 9.074 1.00 94.25 220 ASP A CA 1
ATOM 1803 C C . ASP A 1 220 ? -22.558 8.997 8.582 1.00 94.25 220 ASP A C 1
ATOM 1805 O O . ASP A 1 220 ? -21.584 9.314 9.270 1.00 94.25 220 ASP A O 1
ATOM 1809 N N . SER A 1 221 ? -22.797 9.571 7.401 1.00 92.44 221 SER A N 1
ATOM 1810 C CA . SER A 1 221 ? -21.904 10.539 6.752 1.00 92.44 221 SER A CA 1
ATOM 1811 C C . SER A 1 221 ? -21.536 11.740 7.628 1.00 92.44 221 SER A C 1
ATOM 1813 O O . SER A 1 221 ? -20.392 12.200 7.616 1.00 92.44 221 SER A O 1
ATOM 1815 N N . LYS A 1 222 ? -22.494 12.273 8.395 1.00 91.12 222 LYS A N 1
ATOM 1816 C CA . LYS A 1 222 ? -22.273 13.456 9.233 1.00 91.12 222 LYS A CA 1
ATOM 1817 C C . LYS A 1 222 ? -21.419 13.093 10.442 1.00 91.12 222 LYS A C 1
ATOM 1819 O O . LYS A 1 222 ? -20.491 13.828 10.778 1.00 91.12 222 LYS A O 1
ATOM 1824 N N . THR A 1 223 ? -21.706 11.956 11.067 1.00 91.25 223 THR A N 1
ATOM 1825 C CA . THR A 1 223 ? -20.929 11.430 12.193 1.00 91.25 223 THR A CA 1
ATOM 1826 C C . THR A 1 223 ? -19.505 11.075 11.768 1.00 91.25 223 THR A C 1
ATOM 1828 O O . THR A 1 223 ? -18.556 11.483 12.436 1.00 91.25 223 THR A O 1
ATOM 1831 N N . ALA A 1 224 ? -19.328 10.429 10.613 1.00 94.19 224 ALA A N 1
ATOM 1832 C CA . ALA A 1 224 ? -18.012 10.083 10.081 1.00 94.19 224 ALA A CA 1
ATOM 1833 C C . ALA A 1 224 ? -17.126 11.322 9.849 1.00 94.19 224 ALA A C 1
ATOM 1835 O O . ALA A 1 224 ? -15.973 11.359 10.278 1.00 94.19 224 ALA A O 1
ATOM 1836 N N . LEU A 1 225 ? -17.677 12.381 9.244 1.00 91.75 225 LEU A N 1
ATOM 1837 C CA . LEU A 1 225 ? -16.954 13.644 9.054 1.00 91.75 225 LEU A CA 1
ATOM 1838 C C . LEU A 1 225 ? -16.567 14.314 10.377 1.00 91.75 225 LEU A C 1
ATOM 1840 O O . LEU A 1 225 ? -15.498 14.915 10.465 1.00 91.75 225 LEU A O 1
ATOM 1844 N N . ARG A 1 226 ? -17.411 14.220 11.408 1.00 89.88 226 ARG A N 1
ATOM 1845 C CA . ARG A 1 226 ? -17.102 14.771 12.735 1.00 89.88 226 ARG A CA 1
ATOM 1846 C C . ARG A 1 226 ? -15.955 14.026 13.407 1.00 89.88 226 ARG A C 1
ATOM 1848 O O . ARG A 1 226 ? -15.059 14.684 13.924 1.00 89.88 226 ARG A O 1
ATOM 1855 N N . ILE A 1 227 ? -15.950 12.693 13.340 1.00 91.31 227 ILE A N 1
ATOM 1856 C CA . ILE A 1 227 ? -14.849 11.868 13.859 1.00 91.31 227 ILE A CA 1
ATOM 1857 C C . ILE A 1 227 ? -13.533 12.268 13.177 1.00 91.31 227 ILE A C 1
ATOM 1859 O O . ILE A 1 227 ? -12.569 12.583 13.866 1.00 91.31 227 ILE A O 1
ATOM 1863 N N . ILE A 1 228 ? -13.514 12.371 11.841 1.00 90.88 228 ILE A N 1
ATOM 1864 C CA . ILE A 1 228 ? -12.328 12.818 11.084 1.00 90.88 228 ILE A CA 1
ATOM 1865 C C . ILE A 1 228 ? -11.843 14.189 11.543 1.00 90.88 228 ILE A C 1
ATOM 1867 O O . ILE A 1 228 ? -10.645 14.392 11.712 1.00 90.88 228 ILE A O 1
ATOM 1871 N N . ARG A 1 229 ? -12.755 15.151 11.727 1.00 87.75 229 ARG A N 1
ATOM 1872 C CA . ARG A 1 229 ? -12.383 16.496 12.181 1.00 87.75 229 ARG A CA 1
ATOM 1873 C C . ARG A 1 229 ? -11.751 16.460 13.570 1.00 87.75 229 ARG A C 1
ATOM 1875 O O . ARG A 1 229 ? -10.723 17.098 13.757 1.00 87.75 229 ARG A O 1
ATOM 1882 N N . VAL A 1 230 ? -12.328 15.713 14.515 1.00 87.06 230 VAL A N 1
ATOM 1883 C CA . VAL A 1 230 ? -11.760 15.547 15.866 1.00 87.06 230 VAL A CA 1
ATOM 1884 C C . VAL A 1 230 ? -10.364 14.935 15.795 1.00 87.06 230 VAL A C 1
ATOM 1886 O O . VAL A 1 230 ? -9.429 15.464 16.390 1.00 87.06 230 VAL A O 1
ATOM 1889 N N . GLU A 1 231 ? -10.210 13.865 15.022 1.00 87.06 231 GLU A N 1
ATOM 1890 C CA . GLU A 1 231 ? -8.922 13.204 14.811 1.00 87.06 231 GLU A CA 1
ATOM 1891 C C . GLU A 1 231 ? -7.890 14.160 14.211 1.00 87.06 231 GLU A C 1
ATOM 1893 O O . GLU A 1 231 ? -6.776 14.254 14.715 1.00 87.06 231 GLU A O 1
ATOM 1898 N N . LEU A 1 232 ? -8.254 14.933 13.185 1.00 83.75 232 LEU A N 1
ATOM 1899 C CA . LEU A 1 232 ? -7.348 15.889 12.541 1.00 83.75 232 LEU A CA 1
ATOM 1900 C C . LEU A 1 232 ? -7.005 17.099 13.420 1.00 83.75 232 LEU A C 1
ATOM 1902 O O . LEU A 1 232 ? -5.939 17.676 13.234 1.00 83.75 232 LEU A O 1
ATOM 1906 N N . VAL A 1 233 ? -7.868 17.485 14.364 1.00 81.25 233 VAL A N 1
ATOM 1907 C CA . VAL A 1 233 ? -7.548 18.512 15.373 1.00 81.25 233 VAL A CA 1
ATOM 1908 C C . VAL A 1 233 ? -6.532 17.979 16.382 1.00 81.25 233 VAL A C 1
ATOM 1910 O O . VAL A 1 233 ? -5.609 18.696 16.761 1.00 81.25 233 VAL A O 1
ATOM 1913 N N . ASN A 1 234 ? -6.693 16.725 16.806 1.00 73.94 234 ASN A N 1
ATOM 1914 C CA . ASN A 1 234 ? -5.826 16.097 17.803 1.00 73.94 234 ASN A CA 1
ATOM 1915 C C . ASN A 1 234 ? -4.540 15.505 17.205 1.00 73.94 234 ASN A C 1
ATOM 1917 O O . ASN A 1 234 ? -3.629 15.137 17.945 1.00 73.94 234 ASN A O 1
ATOM 1921 N N . SER A 1 235 ? -4.463 15.383 15.879 1.00 78.06 235 SER A N 1
ATOM 1922 C CA . SER A 1 235 ? -3.371 14.706 15.189 1.00 78.06 235 SER A CA 1
ATOM 1923 C C . SER A 1 235 ? -3.086 15.326 13.810 1.00 78.06 235 SER A C 1
ATOM 1925 O O . SER A 1 235 ? -3.018 16.542 13.660 1.00 78.06 235 SER A O 1
ATOM 1927 N N . ASN A 1 236 ? -2.824 14.503 12.797 1.00 77.69 236 ASN A N 1
ATOM 1928 C CA . ASN A 1 236 ? -2.597 14.918 11.420 1.00 77.69 236 ASN A CA 1
ATOM 1929 C C . ASN A 1 236 ? -3.016 13.786 10.466 1.00 77.69 236 ASN A C 1
ATOM 1931 O O . ASN A 1 236 ? -3.336 12.674 10.887 1.00 77.69 236 ASN A O 1
ATOM 1935 N N . TYR A 1 237 ? -2.972 14.051 9.161 1.00 74.25 237 TYR A N 1
ATOM 1936 C CA . TYR A 1 237 ? -3.311 13.058 8.139 1.00 74.25 237 TYR A CA 1
ATOM 1937 C C . TYR A 1 237 ? -2.477 11.766 8.226 1.00 74.25 237 TYR A C 1
ATOM 1939 O O . TYR A 1 237 ? -2.943 10.710 7.811 1.00 74.25 237 TYR A O 1
ATOM 1947 N N . ASN A 1 238 ? -1.260 11.806 8.770 1.00 70.00 238 ASN A N 1
ATOM 1948 C CA . ASN A 1 238 ? -0.434 10.611 8.928 1.00 70.00 238 ASN A CA 1
ATOM 1949 C C . ASN A 1 238 ? -1.023 9.706 10.008 1.00 70.00 238 ASN A C 1
ATOM 1951 O O . ASN A 1 238 ? -1.194 8.513 9.776 1.00 70.00 238 ASN A O 1
ATOM 1955 N N . GLN A 1 239 ? -1.373 10.275 11.161 1.00 73.94 239 GLN A N 1
ATOM 1956 C CA . GLN A 1 239 ? -1.990 9.522 12.249 1.00 73.94 239 GLN A CA 1
ATOM 1957 C C . GLN A 1 239 ? -3.359 8.971 11.840 1.00 73.94 239 GLN A C 1
ATOM 1959 O O . GLN A 1 239 ? -3.645 7.802 12.088 1.00 73.94 239 GLN A O 1
ATOM 1964 N N . LEU A 1 240 ? -4.156 9.775 11.128 1.00 80.88 240 LEU A N 1
ATOM 1965 C CA . LEU A 1 240 ? -5.459 9.362 10.607 1.00 80.88 240 LEU A CA 1
ATOM 1966 C C . LEU A 1 240 ? -5.346 8.093 9.745 1.00 80.88 240 LEU A C 1
ATOM 1968 O O . LEU A 1 240 ? -6.112 7.147 9.910 1.00 80.88 240 LEU A O 1
ATOM 1972 N N . TYR A 1 241 ? -4.339 8.038 8.872 1.00 77.00 241 TYR A N 1
ATOM 1973 C CA . TYR A 1 241 ? -4.064 6.865 8.048 1.00 77.00 241 TYR A CA 1
ATOM 1974 C C . TYR A 1 241 ? -3.741 5.607 8.869 1.00 77.00 241 TYR A C 1
ATOM 1976 O O . TYR A 1 241 ? -4.206 4.524 8.525 1.00 77.00 241 TYR A O 1
ATOM 1984 N N . PHE A 1 242 ? -2.975 5.715 9.959 1.00 71.75 242 PHE A N 1
ATOM 1985 C CA . PHE A 1 242 ? -2.685 4.561 10.819 1.00 71.75 242 PHE A CA 1
ATOM 1986 C C . PHE A 1 242 ? -3.905 4.120 11.624 1.00 71.75 242 PHE A C 1
ATOM 1988 O O . PHE A 1 242 ? -4.198 2.923 11.670 1.00 71.75 242 PHE A O 1
ATOM 1995 N N . ASN A 1 243 ? -4.644 5.076 12.195 1.00 81.12 243 ASN A N 1
ATOM 1996 C CA . ASN A 1 243 ? -5.853 4.802 12.971 1.00 81.12 243 ASN A CA 1
ATOM 1997 C C . ASN A 1 243 ? -6.865 4.003 12.139 1.00 81.12 243 ASN A C 1
ATOM 1999 O O . ASN A 1 243 ? -7.521 3.108 12.661 1.00 81.12 243 ASN A O 1
ATOM 2003 N N . MET A 1 244 ? -6.926 4.225 10.821 1.00 82.62 244 MET A N 1
ATOM 2004 C CA . MET A 1 244 ? -7.844 3.510 9.923 1.00 82.62 244 MET A CA 1
ATOM 2005 C C . MET A 1 244 ? -7.631 1.987 9.870 1.00 82.62 244 MET A C 1
ATOM 2007 O O . MET A 1 244 ? -8.556 1.245 9.529 1.00 82.62 244 MET A O 1
ATOM 2011 N N . PHE A 1 245 ? -6.434 1.516 10.227 1.00 75.94 245 PHE A N 1
ATOM 2012 C CA . PHE A 1 245 ? -6.098 0.094 10.341 1.00 75.94 245 PHE A CA 1
ATOM 2013 C C . PHE A 1 245 ? -5.943 -0.374 11.792 1.00 75.94 245 PHE A C 1
ATOM 2015 O O . PHE A 1 245 ? -5.578 -1.527 12.019 1.00 75.94 245 PHE A O 1
ATOM 2022 N N . SER A 1 246 ? -6.201 0.495 12.774 1.00 81.00 246 SER A N 1
ATOM 2023 C CA . SER A 1 246 ? -6.154 0.127 14.186 1.00 81.00 246 SER A CA 1
ATOM 2024 C C . SER A 1 246 ? -7.218 -0.938 14.478 1.00 81.00 246 SER A C 1
ATOM 2026 O O . SER A 1 246 ? -8.387 -0.745 14.127 1.00 81.00 246 SER A O 1
ATOM 2028 N N . PRO A 1 247 ? -6.876 -2.036 15.180 1.00 76.38 247 PRO A N 1
ATOM 2029 C CA . PRO A 1 247 ? -7.876 -2.991 15.655 1.00 76.38 247 PRO A CA 1
ATOM 2030 C C . PRO A 1 247 ? -8.858 -2.351 16.652 1.00 76.38 247 PRO A C 1
ATOM 2032 O O . PRO A 1 247 ? -9.962 -2.859 16.839 1.00 76.38 247 PRO A O 1
ATOM 2035 N N . ASN A 1 248 ? -8.484 -1.219 17.259 1.00 87.12 248 ASN A N 1
ATOM 2036 C CA . ASN A 1 248 ? -9.299 -0.478 18.219 1.00 87.12 248 ASN A CA 1
ATOM 2037 C C . ASN A 1 248 ? -10.087 0.679 17.592 1.00 87.12 248 ASN A C 1
ATOM 2039 O O . ASN A 1 248 ? -10.826 1.344 18.315 1.0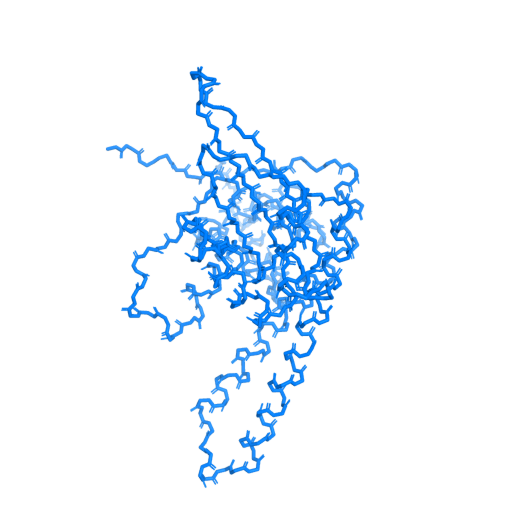0 87.12 248 ASN A O 1
ATOM 2043 N N . LEU A 1 249 ? -9.999 0.894 16.272 1.00 90.25 249 LEU A N 1
ATOM 2044 C CA . LEU A 1 249 ? -10.616 2.040 15.593 1.00 90.25 249 LEU A CA 1
ATOM 2045 C C . LEU A 1 249 ? -12.095 2.222 15.952 1.00 90.25 249 LEU A C 1
ATOM 2047 O O . LEU A 1 249 ? -12.549 3.337 16.183 1.00 90.25 249 LEU A O 1
ATOM 2051 N N . LYS A 1 250 ? -12.863 1.127 16.013 1.00 93.19 250 LYS A N 1
ATOM 2052 C CA . LYS A 1 250 ? -14.290 1.188 16.361 1.00 93.19 250 LYS A CA 1
ATOM 2053 C C . LYS A 1 250 ? -14.505 1.752 17.767 1.00 93.19 250 LYS A C 1
ATOM 2055 O O . LYS A 1 250 ? -15.361 2.607 17.958 1.00 93.19 250 LYS A O 1
ATOM 2060 N N . LYS A 1 251 ? -13.710 1.284 18.729 1.00 93.62 251 LYS A N 1
ATOM 2061 C CA . LYS A 1 251 ? -13.770 1.738 20.118 1.00 93.62 251 LYS A CA 1
ATOM 2062 C C . LYS A 1 251 ? -13.379 3.215 20.224 1.00 93.62 251 LYS A C 1
ATOM 2064 O O . LYS A 1 251 ? -14.107 3.982 20.840 1.00 93.62 251 LYS A O 1
ATOM 2069 N N . GLU A 1 252 ? -12.281 3.607 19.582 1.00 91.88 252 GLU A N 1
ATOM 2070 C CA . GLU A 1 252 ? -11.795 4.996 19.544 1.00 91.88 252 GLU A CA 1
ATOM 2071 C C . GLU A 1 252 ? -12.845 5.937 18.925 1.00 91.88 252 GLU A C 1
ATOM 2073 O O . GLU A 1 252 ? -13.176 6.983 19.485 1.00 91.88 252 GLU A O 1
ATOM 2078 N N . ALA A 1 253 ? -13.459 5.527 17.814 1.00 92.81 253 ALA A N 1
ATOM 2079 C CA . ALA A 1 253 ? -14.531 6.277 17.172 1.00 92.81 253 ALA A CA 1
ATOM 2080 C C . ALA A 1 253 ? -15.791 6.390 18.055 1.00 92.81 253 ALA A C 1
ATOM 2082 O O . ALA A 1 253 ? -16.396 7.461 18.119 1.00 92.81 253 ALA A O 1
ATOM 2083 N N . ASP A 1 254 ? -16.180 5.328 18.769 1.00 93.75 254 ASP A N 1
ATOM 2084 C CA . ASP A 1 254 ? -17.314 5.359 19.705 1.00 93.75 254 ASP A CA 1
ATOM 2085 C C . ASP A 1 254 ? -17.049 6.280 20.915 1.00 93.75 254 ASP A C 1
ATOM 2087 O O . ASP A 1 254 ? -17.960 6.977 21.377 1.00 93.75 254 ASP A O 1
ATOM 2091 N N . GLU A 1 255 ? -15.806 6.343 21.402 1.00 92.50 255 GLU A N 1
ATOM 2092 C CA . GLU A 1 255 ? -15.382 7.290 22.443 1.00 92.50 255 GLU A CA 1
ATOM 2093 C C . GLU A 1 255 ? -15.506 8.740 21.952 1.00 92.50 255 GLU A C 1
ATOM 2095 O O . GLU A 1 255 ? -16.117 9.569 22.632 1.00 92.50 255 GLU A O 1
ATOM 2100 N N . ILE A 1 256 ? -15.042 9.032 20.731 1.00 90.56 256 ILE A N 1
ATOM 2101 C CA . ILE A 1 256 ? -15.195 10.354 20.103 1.00 90.56 256 ILE A CA 1
ATOM 2102 C C . ILE A 1 256 ? -16.674 10.736 19.976 1.00 90.56 256 ILE A C 1
ATOM 2104 O O . ILE A 1 256 ? -17.062 11.846 20.343 1.00 90.56 256 ILE A O 1
ATOM 2108 N N . VAL A 1 257 ? -17.525 9.826 19.491 1.00 91.06 257 VAL A N 1
ATOM 2109 C CA . VAL A 1 257 ? -18.973 10.071 19.365 1.00 91.06 257 VAL A CA 1
ATOM 2110 C C . VAL A 1 257 ? -19.605 10.350 20.727 1.00 91.06 257 VAL A C 1
ATOM 2112 O O . VAL A 1 257 ? -20.426 11.261 20.855 1.00 91.06 257 VAL A O 1
ATOM 2115 N N . THR A 1 258 ? -19.208 9.599 21.753 1.00 91.50 258 THR A N 1
ATOM 2116 C CA . THR A 1 258 ? -19.684 9.799 23.124 1.00 91.50 258 THR A CA 1
ATOM 2117 C C . THR A 1 258 ? -19.322 11.191 23.636 1.00 91.50 258 THR A C 1
ATOM 2119 O O . THR A 1 258 ? -20.185 11.880 24.180 1.00 91.50 258 THR A O 1
ATOM 2122 N N . GLU A 1 259 ? -18.086 11.644 23.421 1.00 87.31 259 GLU A N 1
ATOM 2123 C CA . GLU A 1 259 ? -17.653 12.990 23.809 1.00 87.31 259 GLU A CA 1
ATOM 2124 C C . GLU A 1 259 ? -18.368 14.092 23.020 1.00 87.31 259 GLU A C 1
ATOM 2126 O O . GLU A 1 259 ? -18.827 15.067 23.614 1.00 87.31 259 GLU A O 1
ATOM 2131 N N . ILE A 1 260 ? -18.555 13.921 21.706 1.00 83.88 260 ILE A N 1
ATOM 2132 C CA . ILE A 1 260 ? -19.325 14.863 20.876 1.00 83.88 260 ILE A CA 1
ATOM 2133 C C . ILE A 1 260 ? -20.755 15.006 21.413 1.00 83.88 260 ILE A C 1
ATOM 2135 O O . ILE A 1 260 ? -21.260 16.120 21.527 1.00 83.88 260 ILE A O 1
ATOM 2139 N N . ASN A 1 261 ? -21.398 13.896 21.783 1.00 84.38 261 ASN A N 1
ATOM 2140 C CA . ASN A 1 261 ? -22.778 13.893 22.273 1.00 84.38 261 ASN A CA 1
ATOM 2141 C C . ASN A 1 261 ? -22.932 14.483 23.687 1.00 84.38 261 ASN A C 1
ATOM 2143 O O . ASN A 1 261 ? -24.034 14.892 24.055 1.00 84.38 261 ASN A O 1
ATOM 2147 N N . LYS A 1 262 ? -21.853 14.561 24.481 1.00 85.50 262 LYS A N 1
ATOM 2148 C CA . LYS A 1 262 ? -21.851 15.281 25.770 1.00 85.50 262 LYS A CA 1
ATOM 2149 C C . LYS A 1 262 ? -21.895 16.799 25.584 1.00 85.50 262 LYS A C 1
ATOM 2151 O O . LYS A 1 262 ? -22.334 17.513 26.488 1.00 85.50 262 LYS A O 1
ATOM 2156 N N . GLN A 1 263 ? -21.450 17.304 24.434 1.00 76.69 263 GLN A N 1
ATOM 2157 C CA . GLN A 1 263 ? -21.426 18.733 24.150 1.00 76.69 263 GLN A CA 1
ATOM 2158 C C . GLN A 1 263 ? -22.805 19.212 23.685 1.00 76.69 263 GLN A C 1
ATOM 2160 O O . GLN A 1 263 ? -23.377 18.700 22.726 1.00 76.69 263 GLN A O 1
ATOM 2165 N N . LYS A 1 264 ? -23.342 20.246 24.345 1.00 63.78 264 LYS A N 1
ATOM 2166 C CA . LYS A 1 264 ? -24.626 20.861 23.953 1.00 63.78 264 LYS A CA 1
ATOM 2167 C C . LYS A 1 264 ? -24.552 21.627 22.630 1.00 63.78 264 LYS A C 1
ATOM 2169 O O . LYS A 1 264 ? -25.585 21.834 22.001 1.00 63.78 264 LYS A O 1
ATOM 2174 N N . TYR A 1 265 ? -23.358 22.058 22.228 1.00 60.12 265 TYR A N 1
ATOM 2175 C CA . TYR A 1 265 ? -23.141 22.851 21.024 1.00 60.12 265 TYR A CA 1
ATOM 2176 C C . TYR A 1 265 ? -21.869 22.389 20.319 1.00 60.12 265 TYR A C 1
ATOM 2178 O O . TYR A 1 265 ? -20.820 22.257 20.943 1.00 60.12 265 TYR A O 1
ATOM 2186 N N . TRP A 1 266 ? -21.981 22.171 19.012 1.00 63.09 266 TRP A N 1
ATOM 2187 C CA . TRP A 1 266 ? -20.858 21.936 18.113 1.00 63.09 266 TRP A CA 1
ATOM 2188 C C . TRP A 1 266 ? -20.823 23.097 17.125 1.00 63.09 266 TRP A C 1
ATOM 2190 O O . TRP A 1 266 ? -21.754 23.247 16.332 1.00 63.09 266 TRP A O 1
ATOM 2200 N N . VAL A 1 267 ? -19.797 23.940 17.213 1.00 54.88 267 VAL A N 1
ATOM 2201 C CA . VAL A 1 267 ? -19.574 25.006 16.231 1.00 54.88 267 VAL A CA 1
ATOM 2202 C C . VAL A 1 267 ? -18.740 24.397 15.110 1.00 54.88 267 VAL A C 1
ATOM 2204 O O . VAL A 1 267 ? -17.654 23.883 15.371 1.00 54.88 267 VAL A O 1
ATOM 2207 N N . GLU A 1 268 ? -19.316 24.347 13.908 1.00 47.81 268 GLU A N 1
ATOM 2208 C CA . GLU A 1 268 ? -18.670 23.776 12.717 1.00 47.81 268 GLU A CA 1
ATOM 2209 C C . GLU A 1 268 ? -17.527 24.628 12.173 1.00 47.81 268 GLU A C 1
ATOM 2211 O O . GLU A 1 268 ? -17.618 25.875 12.244 1.00 47.81 268 GLU A O 1
#

Sequence (268 aa):
MSQTSITGKLIQKDDAYKEAENKIRAVLDQRMHLRFLLEEVNTRLESTSSEKEPELYQKILNDKKALRVVQENLDELITTLCGTNESLLLRYAYFSRRYVVTITDENVEESQIADIIKELGADAVYSHTKSVTLSKDKLHKTTLLTFYLKTDAAKLALRSYCIKMCWVVSRYDTYQNNYYKQNYSTIYHNNQRNSPDITQETADFIMTDFYEKLLSLGYDSKTALRIIRVELVNSNYNQLYFNMFSPNLKKEADEIVTEINKQKYWVE

Secondary structure (DSSP, 8-state):
---------PPPPPHHHHHHHHHHHHHHHHHHHHHHHHHHHHHHHHHS-TTT-HHHHHHHHHHHHHHHHHHHHHHHHHHHHHTT-HHHHHHT---TTEEEEEEES----HHHHHHHHHHH-GGGEEEEEEEEEE-TTSS-EEEEEEEEES-HHHHHHHHHHHHHTT-EEEE---HHHHHHHHHH-TTSTTT---PPPPPHHHHHHHHHHHHHHHHHTT--HHHHHHHHHHHHHHS-HHHHHHHTT-TTHHHHHHHHHHHHHH-S----

Radius of gyration: 21.78 Å; chains: 1; bounding box: 50×55×55 Å

Foldseek 3Di:
DDDDPQDADADDADPVRVVLCVQLVVLLLVLVVLVVVLLVLVVVLVVDDCVVCVPVNVVSVVVNVVSVVVNLVSLLSQLVSCVVPVVSCQQPSQQPQKKKWKDKQDDDDVVNVVVLCVQLPVVFWSDKDWDKDADPVNRMIIIIIITRTSDVSSVVSNVVVCVVVVIDMDDPRDPVNLLCCVPRDPPPVPPDPDSPDCDSVNSNSLLNLQLVLVVVLVDDNVLSVQLVVVCCVVDNSSVSNVLSSDPCVSVSSVVSVVVVVVDPDDDD

Organism: NCBI:txid370355

pLDDT: mean 76.34, std 15.23, range [29.62, 94.44]